Protein AF-A0A0D8HFW2-F1 (afdb_monomer_lite)

Foldseek 3Di:
DDDDDDDDPDPDDDDDDDDDDDDDDDPDDDDPVVVVVVVVVVVVVVVVVVCVVVPPDPQDLVNLLVVLVVVLVLLLVLLVLLQVLLVQLLVLLLCVLVVVDPPLVVSLVSLVVNLLSLDVNSGVSLVCLVVPDDPPSCPVAPSVLLSVLSSVLSPPLSNLLSVLSNVCSVPVLPVVSLVSNVVSLVSNVVSLVSNQVSQVVSCVVSVHDRDRSPGDHCVVPDCSSVVSD

Secondary structure (DSSP, 8-state):
----------SS-S-----------------THHHHHHHHHHHHHHHHHHHHHSS-PPPPHHHHHHHHHHHHHHHHHHHHHHHHHHHHHHHHHHHHHTTS---HHHHHHHHHHHGGGGSTTT-HHHHHHHT----GGGTTSTHHHHHHHHHHIIIIIIHHHHHHHHHHHH-TT-HHHHHHHHHHHHHHHHHHHHHHHHHHHHHHHHT-PPPP-----GGGS-TTTTS--

pLDDT: mean 79.41, std 20.15, range [30.41, 97.19]

Sequence (229 aa):
MLRLILVDLQDGFKGVKLKASPTVFEPGTKPWYRRTWAIATIAILAIAIVVVSDYPRSATKADRSSQYQILQTTMWGQIQSCNASLADSIIAVTAIINKTSNQLSTAKAIVSNAEPNCSPIGNSDLLDLASTSIPNILQNYHINVIVNSLGSWAFPDAAQILIDFKGILVNPKNTALLADIVSHQKAMDRLAAKAQATMNLDAKELGVAPKTLGLTTIKNYPSALVSVS

Radius of gyration: 28.95 Å; chains: 1; bounding box: 39×47×96 Å

Structure (mmCIF, N/CA/C/O backbone):
data_AF-A0A0D8HFW2-F1
#
_entry.id   AF-A0A0D8HFW2-F1
#
loop_
_atom_site.group_PDB
_atom_site.id
_atom_site.type_symbol
_atom_site.label_atom_id
_atom_site.label_alt_id
_atom_site.label_comp_id
_atom_site.label_asym_id
_atom_site.label_entity_id
_atom_site.label_seq_id
_atom_site.pdbx_PDB_ins_code
_atom_site.Cartn_x
_atom_site.Cartn_y
_atom_site.Cartn_z
_atom_site.occupancy
_atom_site.B_iso_or_equiv
_atom_site.auth_seq_id
_atom_site.auth_comp_id
_atom_site.auth_asym_id
_atom_site.auth_atom_id
_atom_site.pdbx_PDB_model_num
ATOM 1 N N . MET A 1 1 ? -12.799 -2.792 -36.663 1.00 41.25 1 MET A N 1
ATOM 2 C CA . MET A 1 1 ? -12.853 -1.463 -37.311 1.00 41.25 1 MET A CA 1
ATOM 3 C C . MET A 1 1 ? -12.303 -0.442 -36.325 1.00 41.25 1 MET A C 1
ATOM 5 O O 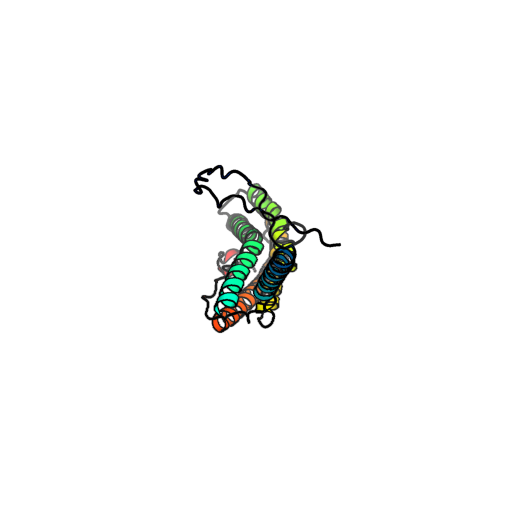. MET A 1 1 ? -12.999 -0.080 -35.387 1.00 41.25 1 MET A O 1
ATOM 9 N N . LEU A 1 2 ? -11.017 -0.097 -36.466 1.00 30.41 2 LEU A N 1
ATOM 10 C CA . LEU A 1 2 ? -10.289 0.837 -35.600 1.00 30.41 2 LEU A CA 1
ATOM 11 C C . LEU A 1 2 ? -10.840 2.265 -35.756 1.00 30.41 2 LEU A C 1
ATOM 13 O O . LEU A 1 2 ? -10.844 2.801 -36.862 1.00 30.41 2 LEU A O 1
ATOM 17 N N . ARG A 1 3 ? -11.240 2.889 -34.644 1.00 33.62 3 ARG A N 1
ATOM 18 C CA . ARG A 1 3 ? -11.336 4.348 -34.509 1.00 33.62 3 ARG A CA 1
ATOM 19 C C . ARG A 1 3 ? -10.003 4.848 -33.953 1.00 33.62 3 ARG A C 1
ATOM 21 O O . ARG A 1 3 ? -9.670 4.558 -32.810 1.00 33.62 3 ARG A O 1
ATOM 28 N N . LEU A 1 4 ? -9.245 5.555 -34.785 1.00 38.72 4 LEU A N 1
ATOM 29 C CA . LEU A 1 4 ? -8.050 6.295 -34.389 1.00 38.72 4 LEU A CA 1
ATOM 30 C C . LEU A 1 4 ? -8.468 7.574 -33.660 1.00 38.72 4 LEU A C 1
ATOM 32 O O . LEU A 1 4 ? -9.266 8.363 -34.164 1.00 38.72 4 LEU A O 1
ATOM 36 N N . ILE A 1 5 ? -7.917 7.728 -32.462 1.00 43.12 5 ILE A N 1
ATOM 37 C CA . ILE A 1 5 ? -7.980 8.920 -31.626 1.00 43.12 5 ILE A CA 1
ATOM 38 C C . ILE A 1 5 ? -7.071 9.973 -32.269 1.00 43.12 5 ILE A C 1
ATOM 40 O O . ILE A 1 5 ? -5.867 9.766 -32.409 1.00 43.12 5 ILE A O 1
ATOM 44 N N . LEU A 1 6 ? -7.677 11.085 -32.685 1.00 35.81 6 LEU A N 1
ATOM 45 C CA . LEU A 1 6 ? -7.003 12.344 -32.984 1.00 35.81 6 LEU A CA 1
ATOM 46 C C . LEU A 1 6 ? -6.399 12.869 -31.678 1.00 35.81 6 LEU A C 1
ATOM 48 O O . LEU A 1 6 ? -7.134 13.288 -30.787 1.00 35.81 6 LEU A O 1
ATOM 52 N N . VAL A 1 7 ? -5.074 12.808 -31.559 1.00 40.47 7 VAL A N 1
ATOM 53 C CA . VAL A 1 7 ? -4.330 13.534 -30.528 1.00 40.47 7 VAL A CA 1
ATOM 54 C C . VAL A 1 7 ? -4.035 14.930 -31.060 1.00 40.47 7 VAL A C 1
ATOM 56 O O . VAL A 1 7 ? -3.438 15.095 -32.125 1.00 40.47 7 VAL A O 1
ATOM 59 N N . ASP A 1 8 ? -4.502 15.899 -30.282 1.00 37.50 8 ASP A N 1
ATOM 60 C CA . ASP A 1 8 ? -4.192 17.321 -30.310 1.00 37.50 8 ASP A CA 1
ATOM 61 C C . ASP A 1 8 ? -2.715 17.606 -30.622 1.00 37.50 8 ASP A C 1
ATOM 63 O O . ASP A 1 8 ? -1.807 17.258 -29.868 1.00 37.50 8 ASP A O 1
ATOM 67 N N . LEU A 1 9 ? -2.485 18.289 -31.739 1.00 36.78 9 LEU A N 1
ATOM 68 C CA . LEU A 1 9 ? -1.207 18.873 -32.141 1.00 36.78 9 LEU A CA 1
ATOM 69 C C . LEU A 1 9 ? -1.464 20.357 -32.438 1.00 36.78 9 LEU A C 1
ATOM 71 O O . LEU A 1 9 ? -1.354 20.799 -33.580 1.00 36.78 9 LEU A O 1
ATOM 75 N N . GLN A 1 10 ? -1.884 21.124 -31.424 1.00 38.53 10 GLN A N 1
ATOM 76 C CA . GLN A 1 10 ? -2.298 22.523 -31.612 1.00 38.53 10 GLN A CA 1
ATOM 77 C C . GLN A 1 10 ? -1.397 23.599 -30.977 1.00 38.53 10 GLN A C 1
ATOM 79 O O . GLN A 1 10 ? -1.715 24.775 -31.108 1.00 38.53 10 GLN A O 1
ATOM 84 N N . ASP A 1 11 ? -0.222 23.266 -30.426 1.00 40.03 11 ASP A N 1
ATOM 85 C CA . ASP A 1 11 ? 0.644 24.262 -29.753 1.00 40.03 11 ASP A CA 1
ATOM 86 C C . ASP A 1 11 ? 2.099 24.312 -30.262 1.00 40.03 11 ASP A C 1
ATOM 88 O O . ASP A 1 11 ? 3.051 24.308 -29.485 1.00 40.03 11 ASP A O 1
ATOM 92 N N . GLY A 1 12 ? 2.304 24.384 -31.585 1.00 36.91 12 GLY A N 1
ATOM 93 C CA . GL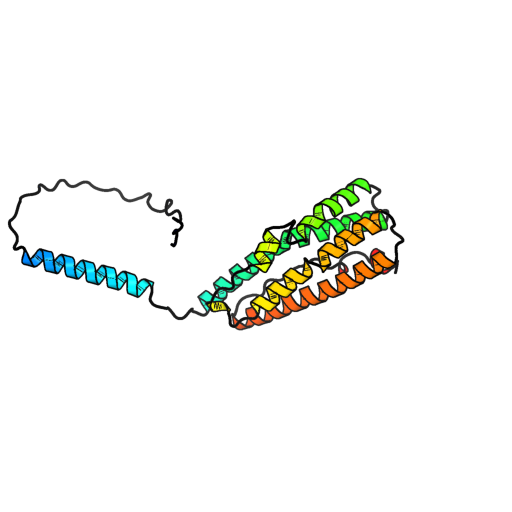Y A 1 12 ? 3.662 24.305 -32.155 1.00 36.91 12 GLY A CA 1
ATOM 94 C C . GLY A 1 12 ? 4.067 25.279 -33.263 1.00 36.91 12 GLY A C 1
ATOM 95 O O . GLY A 1 12 ? 5.216 25.225 -33.686 1.00 36.91 12 GLY A O 1
ATOM 96 N N . PHE A 1 13 ? 3.197 26.164 -33.763 1.00 42.88 13 PHE A N 1
ATOM 97 C CA . PHE A 1 13 ? 3.541 27.022 -34.914 1.00 42.88 13 PHE A CA 1
ATOM 98 C C . PHE A 1 13 ? 3.089 28.480 -34.747 1.00 42.88 13 PHE A C 1
ATOM 100 O O . PHE A 1 13 ? 2.316 29.018 -35.536 1.00 42.88 13 PHE A O 1
ATOM 107 N N . LYS A 1 14 ? 3.629 29.176 -33.741 1.00 41.78 14 LYS A N 1
ATOM 108 C CA . LYS A 1 14 ? 3.661 30.649 -33.730 1.00 41.78 14 LYS A CA 1
ATOM 109 C C . LYS A 1 14 ? 5.056 31.107 -34.147 1.00 41.78 14 LYS A C 1
ATOM 111 O O . LYS A 1 14 ? 5.946 31.204 -33.313 1.00 41.78 14 LYS A O 1
ATOM 116 N N . GLY A 1 15 ? 5.261 31.371 -35.441 1.00 43.78 15 GLY A N 1
ATOM 117 C CA . GLY A 1 15 ? 6.529 31.969 -35.883 1.00 43.78 15 GLY A CA 1
ATOM 118 C C . GLY A 1 15 ? 6.861 31.984 -37.374 1.00 43.78 15 GLY A C 1
ATOM 119 O O . GLY A 1 15 ? 7.851 32.609 -37.744 1.00 43.78 15 GLY A O 1
ATOM 120 N N . VAL A 1 16 ? 6.078 31.362 -38.260 1.00 41.97 16 VAL A N 1
ATOM 121 C CA . VAL A 1 16 ? 6.405 31.373 -39.697 1.00 41.97 16 VAL A CA 1
ATOM 122 C C . VAL A 1 16 ? 5.726 32.563 -40.379 1.00 41.97 16 VAL A C 1
ATOM 124 O O . VAL A 1 16 ? 4.543 32.519 -40.708 1.00 41.97 16 VAL A O 1
ATOM 127 N N . LYS A 1 17 ? 6.478 33.647 -40.611 1.00 42.19 17 LYS A N 1
ATOM 128 C CA . LYS A 1 17 ? 6.059 34.713 -41.535 1.00 42.19 17 LYS A CA 1
ATOM 129 C C . LYS A 1 17 ? 6.100 34.175 -42.968 1.00 42.19 17 LYS A C 1
ATOM 131 O O . LYS A 1 17 ? 7.161 34.121 -43.586 1.00 42.19 17 LYS A O 1
ATOM 136 N N . LEU A 1 18 ? 4.940 33.800 -43.503 1.00 42.38 18 LEU A N 1
ATOM 137 C CA . LEU A 1 18 ? 4.774 33.479 -44.919 1.00 42.38 18 LEU A CA 1
ATOM 138 C C . LEU A 1 18 ? 4.881 34.769 -45.744 1.00 42.38 18 LEU A C 1
ATOM 140 O O . LEU A 1 18 ? 3.964 35.587 -45.783 1.00 42.38 18 LEU A O 1
ATOM 144 N N . LYS A 1 19 ? 6.032 34.967 -46.390 1.00 38.19 19 LYS A N 1
ATOM 145 C CA . LYS A 1 19 ? 6.234 36.015 -47.393 1.00 38.19 19 LYS A CA 1
ATOM 146 C C . LYS A 1 19 ? 5.583 35.544 -48.695 1.00 38.19 19 LYS A C 1
ATOM 148 O O . LYS A 1 19 ? 6.130 34.686 -49.381 1.00 38.19 19 LYS A O 1
ATOM 153 N N . ALA A 1 20 ? 4.406 36.075 -49.017 1.00 44.00 20 ALA A N 1
ATOM 154 C CA . ALA A 1 20 ? 3.763 35.832 -50.303 1.00 44.00 20 ALA A CA 1
ATOM 155 C C . ALA A 1 20 ? 4.631 36.414 -51.434 1.00 44.00 20 ALA A C 1
ATOM 157 O O . ALA A 1 20 ? 4.894 37.615 -51.461 1.00 44.00 20 ALA A O 1
ATOM 158 N N . SER A 1 21 ? 5.089 35.564 -52.356 1.00 40.84 21 SER A N 1
ATOM 159 C CA . SER A 1 21 ? 5.542 35.985 -53.687 1.00 40.84 21 SER A CA 1
ATOM 160 C C . SER A 1 21 ? 4.487 35.561 -54.702 1.00 40.84 21 SER A C 1
ATOM 162 O O . SER A 1 21 ? 4.171 34.372 -54.758 1.00 40.84 21 SER A O 1
ATOM 164 N N . PRO A 1 22 ? 3.939 36.480 -55.512 1.00 51.19 22 PRO A N 1
ATOM 165 C CA . PRO A 1 22 ? 3.127 36.106 -56.651 1.00 51.19 22 PRO A CA 1
ATOM 166 C C . PRO A 1 22 ? 4.069 35.831 -57.825 1.00 51.19 22 PRO A C 1
ATOM 168 O O . PRO A 1 22 ? 4.588 36.757 -58.442 1.00 51.19 22 PRO A O 1
ATOM 171 N N . THR A 1 23 ? 4.316 34.562 -58.144 1.00 46.31 23 THR A N 1
ATOM 172 C CA . THR A 1 23 ? 4.876 34.212 -59.454 1.00 46.31 23 THR A CA 1
ATOM 173 C C . THR A 1 23 ? 3.755 33.726 -60.350 1.00 46.31 23 THR A C 1
ATOM 175 O O . THR A 1 23 ? 3.132 32.694 -60.102 1.00 46.31 23 THR A O 1
ATOM 178 N N . VAL A 1 24 ? 3.516 34.542 -61.371 1.00 44.12 24 VAL A N 1
ATOM 179 C CA . VAL A 1 24 ? 2.729 34.299 -62.575 1.00 44.12 24 VAL A CA 1
ATOM 180 C C . VAL A 1 24 ? 2.954 32.868 -63.080 1.00 44.12 24 VAL A C 1
ATOM 182 O O . VAL A 1 24 ? 4.088 32.459 -63.319 1.00 44.12 24 VAL A O 1
ATOM 185 N N . PHE A 1 25 ? 1.874 32.098 -63.227 1.00 45.75 25 PHE A N 1
ATOM 186 C CA . PHE A 1 25 ? 1.900 30.804 -63.906 1.00 45.75 25 PHE A CA 1
ATOM 187 C C . PHE A 1 25 ? 1.863 31.042 -65.420 1.00 45.75 25 PHE A C 1
ATOM 189 O O . PHE A 1 25 ? 0.793 31.220 -65.998 1.00 45.75 25 PHE A O 1
ATOM 196 N N . GLU A 1 26 ? 3.025 31.030 -66.071 1.00 51.31 26 GLU A N 1
ATOM 197 C CA . GLU A 1 26 ? 3.104 30.788 -67.515 1.00 51.31 26 GLU A CA 1
ATOM 198 C C . GLU A 1 26 ? 2.962 29.279 -67.793 1.00 51.31 26 GLU A C 1
ATOM 200 O O . GLU A 1 26 ? 3.657 28.467 -67.165 1.00 51.31 26 GLU A O 1
ATOM 205 N N . PRO A 1 27 ? 2.093 28.853 -68.731 1.00 44.81 27 PRO A N 1
ATOM 206 C CA . PRO A 1 27 ? 1.956 27.451 -69.099 1.00 44.81 27 PRO A CA 1
ATOM 207 C C . PRO A 1 27 ? 3.113 27.033 -70.019 1.00 44.81 27 PRO A C 1
ATOM 209 O O . PRO A 1 27 ? 2.987 26.976 -71.238 1.00 44.81 27 PRO A O 1
ATOM 212 N N . GLY A 1 28 ? 4.263 26.717 -69.422 1.00 48.75 28 GLY A N 1
ATOM 213 C CA . GLY A 1 28 ? 5.368 26.064 -70.118 1.00 48.75 28 GLY A CA 1
ATOM 214 C C . GLY A 1 28 ? 5.072 24.579 -70.336 1.00 48.75 28 GLY A C 1
ATOM 215 O O . GLY A 1 28 ? 5.033 23.798 -69.382 1.00 48.75 28 GLY A O 1
ATOM 216 N N . THR A 1 29 ? 4.889 24.171 -71.590 1.00 60.22 29 THR A N 1
ATOM 217 C CA . THR A 1 29 ? 4.758 22.771 -72.015 1.00 60.22 29 THR A CA 1
ATOM 218 C C . THR A 1 29 ? 6.035 21.987 -71.680 1.00 60.22 29 THR A C 1
ATOM 220 O O . THR A 1 29 ? 7.020 22.005 -72.413 1.00 60.22 29 THR A O 1
ATOM 223 N N . LYS A 1 30 ? 6.047 21.283 -70.538 1.00 54.62 30 LYS A N 1
ATOM 224 C CA . LYS A 1 30 ? 7.125 20.347 -70.168 1.00 54.62 30 LYS A CA 1
ATOM 225 C C . LYS A 1 30 ? 6.698 18.892 -70.407 1.00 54.62 30 LYS A C 1
ATOM 227 O O . LYS A 1 30 ? 5.551 18.546 -70.128 1.00 54.62 30 LYS A O 1
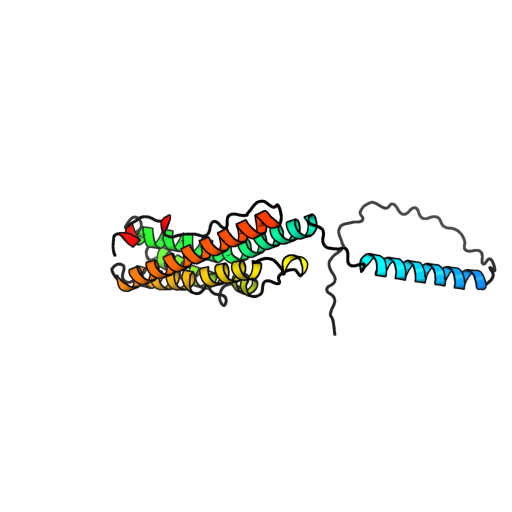ATOM 232 N N . PRO A 1 31 ? 7.611 18.030 -70.898 1.00 49.59 31 PRO A N 1
ATOM 233 C CA . PRO A 1 31 ? 7.283 16.681 -71.355 1.00 49.59 31 PRO A CA 1
ATOM 234 C C . PRO A 1 31 ? 6.719 15.828 -70.212 1.00 49.59 31 PRO A C 1
ATOM 236 O O . PRO A 1 31 ? 7.318 15.761 -69.133 1.00 49.59 31 PRO A O 1
ATOM 239 N N . TRP A 1 32 ? 5.581 15.163 -70.462 1.00 50.12 32 TRP A N 1
ATOM 240 C CA . TRP A 1 32 ? 4.800 14.427 -69.451 1.00 50.12 32 TRP A CA 1
ATOM 241 C C . TRP A 1 32 ? 5.654 13.424 -68.667 1.00 50.12 32 TRP A C 1
ATOM 243 O O . TRP A 1 32 ? 5.437 13.233 -67.470 1.00 50.12 32 TRP A O 1
ATOM 253 N N . TYR A 1 33 ? 6.668 12.843 -69.312 1.00 55.66 33 TYR A N 1
ATOM 254 C CA . TYR A 1 33 ? 7.559 11.845 -68.730 1.00 55.66 33 TYR A CA 1
ATOM 255 C C . TYR A 1 33 ? 8.233 12.324 -67.432 1.00 55.66 33 TYR A C 1
ATOM 257 O O . TYR A 1 33 ? 8.325 11.571 -66.473 1.00 55.66 33 TYR A O 1
ATOM 265 N N . ARG A 1 34 ? 8.621 13.602 -67.303 1.00 54.41 34 ARG A N 1
ATOM 266 C CA . ARG A 1 34 ? 9.259 14.093 -66.060 1.00 54.41 34 ARG A CA 1
ATOM 267 C C . ARG A 1 34 ? 8.313 14.110 -64.854 1.00 54.41 34 ARG A C 1
ATOM 269 O O . ARG A 1 34 ? 8.782 14.055 -63.720 1.00 54.41 34 ARG A O 1
ATOM 276 N N . ARG A 1 35 ? 6.997 14.176 -65.080 1.00 58.03 35 ARG A N 1
ATOM 277 C CA . ARG A 1 35 ? 5.988 14.256 -64.015 1.00 58.03 35 ARG A CA 1
ATOM 278 C C . ARG A 1 35 ? 5.725 12.890 -63.385 1.00 58.03 35 ARG A C 1
ATOM 280 O O . ARG A 1 35 ? 5.612 12.808 -62.169 1.00 58.03 35 ARG A O 1
ATOM 287 N N . THR A 1 36 ? 5.697 11.822 -64.181 1.00 57.50 36 THR A N 1
ATOM 288 C CA . THR A 1 36 ? 5.519 10.450 -63.677 1.00 57.50 36 THR A CA 1
ATOM 289 C C . THR A 1 36 ? 6.724 9.982 -62.869 1.00 57.50 36 THR A C 1
ATOM 291 O O . THR A 1 36 ? 6.541 9.390 -61.810 1.00 57.50 36 THR A O 1
ATOM 294 N N . TRP A 1 37 ? 7.944 10.331 -63.294 1.00 61.34 37 TRP A N 1
ATOM 295 C CA . TRP A 1 37 ? 9.148 10.056 -62.504 1.00 61.34 37 TRP A CA 1
ATOM 296 C C . TRP A 1 37 ? 9.174 10.853 -61.201 1.00 61.34 37 TRP A C 1
ATOM 298 O O . TRP A 1 37 ? 9.437 10.275 -60.157 1.00 61.34 37 TRP A O 1
ATOM 308 N N . ALA A 1 38 ? 8.810 12.139 -61.220 1.00 64.81 38 ALA A N 1
ATOM 309 C CA . ALA A 1 38 ? 8.725 12.935 -59.994 1.00 64.81 38 ALA A CA 1
ATOM 310 C C . ALA A 1 38 ? 7.697 12.374 -58.990 1.00 64.81 38 ALA A C 1
ATOM 312 O O . ALA A 1 38 ? 7.979 12.319 -57.795 1.00 64.81 38 ALA A O 1
ATOM 313 N N . ILE A 1 39 ? 6.534 11.914 -59.466 1.00 65.50 39 ILE A N 1
ATOM 314 C CA . ILE A 1 39 ? 5.506 11.286 -58.620 1.00 65.50 39 ILE A CA 1
ATOM 315 C C . ILE A 1 39 ? 6.010 9.955 -58.047 1.00 65.50 39 ILE A C 1
ATOM 317 O O . ILE A 1 39 ? 5.837 9.709 -56.856 1.00 65.50 39 ILE A O 1
ATOM 321 N N . ALA A 1 40 ? 6.672 9.125 -58.857 1.00 68.38 40 ALA A N 1
ATOM 322 C CA . ALA A 1 40 ? 7.245 7.863 -58.396 1.00 68.38 40 ALA A CA 1
ATOM 323 C C . ALA A 1 40 ? 8.309 8.082 -57.308 1.00 68.38 40 ALA A C 1
ATOM 325 O O . ALA A 1 40 ? 8.286 7.404 -56.283 1.00 68.38 40 ALA A O 1
ATOM 326 N N . THR A 1 41 ? 9.189 9.073 -57.469 1.00 69.62 41 THR A N 1
ATOM 327 C CA . THR A 1 41 ? 10.212 9.390 -56.463 1.00 69.62 41 THR A CA 1
ATOM 328 C C . THR A 1 41 ? 9.593 9.884 -55.155 1.00 69.62 41 THR A C 1
ATOM 330 O O . THR A 1 41 ? 10.031 9.472 -54.084 1.00 69.62 41 THR A O 1
ATOM 333 N N . ILE A 1 42 ? 8.550 10.720 -55.222 1.00 70.00 42 ILE A N 1
ATOM 334 C CA . ILE A 1 42 ? 7.820 11.192 -54.033 1.00 70.00 42 ILE A CA 1
ATOM 335 C C . ILE A 1 42 ? 7.109 10.028 -53.333 1.00 70.00 42 ILE A C 1
ATOM 337 O O . ILE A 1 42 ? 7.158 9.938 -52.109 1.00 70.00 42 ILE A O 1
ATOM 341 N N . ALA A 1 43 ? 6.496 9.116 -54.088 1.00 70.06 43 ALA A N 1
ATOM 342 C CA . ALA A 1 43 ? 5.842 7.937 -53.528 1.00 70.06 43 ALA A CA 1
ATOM 343 C C . ALA A 1 43 ? 6.844 7.005 -52.826 1.00 70.06 43 ALA A C 1
ATOM 345 O O . ALA A 1 43 ? 6.585 6.557 -51.713 1.00 70.06 43 ALA A O 1
ATOM 346 N N . ILE A 1 44 ? 8.017 6.770 -53.423 1.00 73.12 44 ILE A N 1
ATOM 347 C CA . ILE A 1 44 ? 9.084 5.960 -52.812 1.00 73.12 44 ILE A CA 1
ATOM 348 C C . ILE A 1 44 ? 9.627 6.632 -51.546 1.00 73.12 44 ILE A C 1
ATOM 350 O O . ILE A 1 44 ? 9.818 5.959 -50.538 1.00 73.12 44 ILE A O 1
ATOM 354 N N . LEU A 1 45 ? 9.827 7.953 -51.562 1.00 67.81 45 LEU A N 1
ATOM 355 C CA . LEU A 1 45 ? 10.233 8.714 -50.377 1.00 67.81 45 LEU A CA 1
ATOM 356 C C . LEU A 1 45 ? 9.185 8.642 -49.263 1.00 67.81 45 LEU A C 1
ATOM 358 O O . LEU A 1 45 ? 9.546 8.429 -48.110 1.00 67.81 45 LEU A O 1
ATOM 362 N N . ALA A 1 46 ? 7.900 8.766 -49.594 1.00 63.91 46 ALA A N 1
ATOM 363 C CA . ALA A 1 46 ? 6.820 8.647 -48.620 1.00 63.91 46 ALA A CA 1
ATOM 364 C C . ALA A 1 46 ? 6.774 7.244 -47.991 1.00 63.91 46 ALA A C 1
ATOM 366 O O . ALA A 1 46 ? 6.667 7.124 -46.774 1.00 63.91 46 ALA A O 1
ATOM 367 N N . ILE A 1 47 ? 6.935 6.188 -48.795 1.00 61.31 47 ILE A N 1
ATOM 368 C CA . ILE A 1 47 ? 6.997 4.804 -48.299 1.00 61.31 47 ILE A CA 1
ATOM 369 C C . ILE A 1 47 ? 8.247 4.593 -47.435 1.00 61.31 47 ILE A C 1
ATOM 371 O O . ILE A 1 47 ? 8.152 4.010 -46.360 1.00 61.31 47 ILE A O 1
ATOM 375 N N . ALA A 1 48 ? 9.408 5.108 -47.847 1.00 58.44 48 ALA A N 1
ATOM 376 C CA . ALA A 1 48 ? 10.642 5.009 -47.072 1.00 58.44 48 ALA A CA 1
ATOM 377 C C . ALA A 1 48 ? 10.532 5.719 -45.712 1.00 58.44 48 ALA A C 1
ATOM 379 O O . ALA A 1 48 ? 11.022 5.195 -44.717 1.00 58.44 48 ALA A O 1
ATOM 380 N N . ILE A 1 49 ? 9.850 6.867 -45.643 1.00 60.31 49 ILE A N 1
ATOM 381 C CA . ILE A 1 49 ? 9.591 7.568 -44.378 1.00 60.31 49 ILE A CA 1
ATOM 382 C C . ILE A 1 49 ? 8.724 6.704 -43.456 1.00 60.31 49 ILE A C 1
ATOM 384 O O . ILE A 1 49 ? 9.096 6.523 -42.300 1.00 60.31 49 ILE A O 1
ATOM 388 N N . VAL A 1 50 ? 7.636 6.117 -43.971 1.00 59.09 50 VAL A N 1
ATOM 389 C CA . VAL A 1 50 ? 6.736 5.250 -43.187 1.00 59.09 50 VAL A CA 1
ATOM 390 C C . VAL A 1 50 ? 7.462 3.994 -42.684 1.00 59.09 50 VAL A C 1
ATOM 392 O O . VAL A 1 50 ? 7.355 3.643 -41.511 1.00 59.09 50 VAL A O 1
ATOM 395 N N . VAL A 1 51 ? 8.276 3.357 -43.529 1.00 56.81 51 VAL A N 1
ATOM 396 C CA . VAL A 1 51 ? 9.031 2.145 -43.168 1.00 56.81 51 VAL A CA 1
ATOM 397 C C . VAL A 1 51 ? 10.158 2.439 -42.170 1.00 56.81 51 VAL A C 1
ATOM 399 O O . VAL A 1 51 ? 10.450 1.605 -41.318 1.00 56.81 51 VAL A O 1
ATOM 402 N N . VAL A 1 52 ? 10.782 3.621 -42.224 1.00 56.91 52 VAL A N 1
ATOM 403 C CA . VAL A 1 52 ? 11.791 4.031 -41.231 1.00 56.91 52 VAL A CA 1
ATOM 404 C C . VAL A 1 52 ? 11.144 4.399 -39.893 1.00 56.91 52 VAL A C 1
ATOM 406 O O . VAL A 1 52 ? 11.746 4.141 -38.850 1.00 56.91 52 VAL A O 1
ATOM 409 N N . SER A 1 53 ? 9.928 4.958 -39.892 1.00 55.44 53 SER A N 1
ATOM 410 C CA . SER A 1 53 ? 9.174 5.199 -38.654 1.00 55.44 53 SER A CA 1
ATOM 411 C C . SER A 1 53 ? 8.655 3.915 -38.002 1.00 55.44 53 SER A C 1
ATOM 413 O O . SER A 1 53 ? 8.636 3.848 -36.777 1.00 55.44 53 SER A O 1
ATOM 415 N N . ASP A 1 54 ? 8.319 2.893 -38.795 1.00 52.00 54 ASP A N 1
ATOM 416 C CA . ASP A 1 54 ? 7.904 1.567 -38.310 1.00 52.00 54 ASP A CA 1
ATOM 417 C C . ASP A 1 54 ? 9.074 0.586 -38.141 1.00 52.00 54 ASP A C 1
ATOM 419 O O . ASP A 1 54 ? 8.872 -0.590 -37.825 1.00 52.00 54 ASP A O 1
ATOM 423 N N . TYR A 1 55 ? 10.316 1.041 -38.331 1.00 46.94 55 TYR A N 1
ATOM 424 C CA . TYR A 1 55 ? 11.465 0.175 -38.122 1.00 46.94 55 TYR A CA 1
ATOM 425 C C . TYR A 1 55 ? 11.544 -0.177 -36.632 1.00 46.94 55 TYR A C 1
ATOM 427 O O . TYR A 1 55 ? 11.666 0.736 -35.806 1.00 46.94 55 TYR A O 1
ATOM 435 N N . PRO A 1 56 ? 11.509 -1.469 -36.256 1.00 56.66 56 PRO A N 1
ATOM 436 C CA . PRO A 1 56 ? 11.596 -1.880 -34.866 1.00 56.66 56 PRO A CA 1
ATOM 437 C C . PRO A 1 56 ? 12.992 -1.534 -34.353 1.00 56.66 56 PRO A C 1
ATOM 439 O O . PRO A 1 56 ? 13.941 -2.311 -34.466 1.00 56.66 56 PRO A O 1
ATOM 442 N N . ARG A 1 57 ? 13.151 -0.331 -33.796 1.00 64.06 57 ARG A N 1
ATOM 443 C CA . ARG A 1 57 ? 14.336 -0.007 -33.015 1.00 64.06 57 ARG A CA 1
ATOM 444 C C . ARG A 1 57 ? 14.302 -0.923 -31.806 1.00 64.06 57 ARG A C 1
ATOM 446 O O . ARG A 1 57 ? 13.332 -0.932 -31.050 1.00 64.06 57 ARG A O 1
ATOM 453 N N . SER A 1 58 ? 15.353 -1.718 -31.639 1.00 65.88 58 SER A N 1
ATOM 454 C CA . SER A 1 58 ? 15.553 -2.476 -30.412 1.00 65.88 58 SER A CA 1
ATOM 455 C C . SER A 1 58 ? 15.478 -1.494 -29.245 1.00 65.88 58 SER A C 1
ATOM 457 O O . SER A 1 58 ? 16.299 -0.576 -29.183 1.00 65.88 58 SER A O 1
ATOM 459 N N . ALA A 1 59 ? 14.483 -1.663 -28.369 1.00 75.69 59 ALA A N 1
ATOM 460 C CA . ALA A 1 59 ? 14.265 -0.767 -27.240 1.00 75.69 59 ALA A CA 1
ATOM 461 C C . ALA A 1 59 ? 15.568 -0.611 -26.455 1.00 75.69 59 ALA A C 1
ATOM 463 O O . ALA A 1 59 ? 16.124 -1.602 -25.959 1.00 75.69 59 ALA A O 1
ATOM 464 N N . THR A 1 60 ? 16.063 0.623 -26.386 1.00 85.69 60 THR A N 1
ATOM 465 C CA . THR A 1 60 ? 17.325 0.928 -25.721 1.00 85.69 60 THR A CA 1
ATOM 466 C C . THR A 1 60 ? 17.166 0.762 -24.211 1.00 85.69 60 THR A C 1
ATOM 468 O O . THR A 1 60 ? 16.052 0.731 -23.680 1.00 85.69 60 THR A O 1
ATOM 471 N N . LYS A 1 61 ? 18.284 0.667 -23.478 1.00 86.69 61 LYS A N 1
ATOM 472 C CA . LYS A 1 61 ? 18.233 0.645 -22.008 1.00 86.69 61 LYS A CA 1
ATOM 473 C C . LYS A 1 61 ? 17.528 1.896 -21.466 1.00 86.69 61 LYS A C 1
ATOM 475 O O . LYS A 1 61 ? 16.710 1.773 -20.565 1.00 86.69 61 LYS A O 1
ATOM 480 N N . ALA A 1 62 ? 17.780 3.056 -22.077 1.00 86.88 62 ALA A N 1
ATOM 481 C CA . ALA A 1 62 ? 17.151 4.321 -21.707 1.00 86.88 62 ALA A CA 1
ATOM 482 C C . ALA A 1 62 ? 15.620 4.291 -21.873 1.00 86.88 62 ALA A C 1
ATOM 484 O O . ALA A 1 62 ? 14.912 4.749 -20.977 1.00 86.88 62 ALA A O 1
ATOM 485 N N . ASP A 1 63 ? 15.109 3.686 -22.953 1.00 89.62 63 ASP A N 1
ATOM 486 C CA . ASP A 1 63 ? 13.661 3.560 -23.180 1.00 89.62 63 ASP A CA 1
ATOM 487 C C . ASP A 1 63 ? 12.996 2.717 -22.087 1.00 89.62 63 ASP A C 1
ATOM 489 O O . ASP A 1 63 ? 11.965 3.100 -21.536 1.00 89.62 63 ASP A O 1
ATOM 493 N N . ARG A 1 64 ? 13.612 1.585 -21.717 1.00 92.75 64 ARG A N 1
ATOM 494 C CA . ARG A 1 64 ? 13.089 0.709 -20.655 1.00 92.75 64 ARG A CA 1
ATOM 495 C C . ARG A 1 64 ? 13.110 1.402 -19.297 1.00 92.75 64 ARG A C 1
ATOM 497 O O . ARG A 1 64 ? 12.113 1.366 -18.583 1.00 92.75 64 ARG A O 1
ATOM 504 N N . SER A 1 65 ? 14.218 2.062 -18.962 1.00 92.81 65 SER A N 1
ATOM 505 C CA . SER A 1 65 ? 14.364 2.838 -17.729 1.00 92.81 65 SER A CA 1
ATOM 506 C C . SER A 1 65 ? 13.294 3.929 -17.617 1.00 92.81 65 SER A C 1
ATOM 508 O O . SER A 1 65 ? 12.665 4.061 -16.569 1.00 92.81 65 SER A O 1
ATOM 510 N N . SER A 1 66 ? 13.048 4.672 -18.701 1.00 92.94 66 SER A N 1
ATOM 511 C CA . SER A 1 66 ? 12.037 5.733 -18.740 1.00 92.94 66 SER A CA 1
ATOM 512 C C . SER A 1 66 ? 10.617 5.182 -18.581 1.00 92.94 66 SER A C 1
ATOM 514 O O . SER A 1 66 ? 9.878 5.642 -17.710 1.00 92.94 66 SER A O 1
ATOM 516 N N . GLN A 1 67 ? 10.252 4.147 -19.345 1.00 92.88 67 GLN A N 1
ATOM 517 C CA . GLN A 1 67 ? 8.922 3.532 -19.253 1.00 92.88 67 GLN A CA 1
ATOM 518 C C . GLN A 1 67 ? 8.660 2.926 -17.874 1.00 92.88 67 GLN A C 1
ATOM 520 O O . GLN A 1 67 ? 7.557 3.033 -17.343 1.00 92.88 67 GLN A O 1
ATOM 525 N N . TYR A 1 68 ? 9.680 2.338 -17.253 1.00 94.38 68 TYR A N 1
ATOM 526 C CA . TYR A 1 68 ? 9.551 1.789 -15.912 1.00 94.38 68 TYR A CA 1
ATOM 527 C C . TYR A 1 68 ? 9.334 2.878 -14.852 1.00 94.38 68 TYR A C 1
ATOM 529 O O . TYR A 1 68 ? 8.481 2.714 -13.985 1.00 94.38 68 TYR A O 1
ATOM 537 N N . GLN A 1 69 ? 10.018 4.024 -14.935 1.00 93.94 69 GLN A N 1
ATOM 538 C CA . GLN A 1 69 ? 9.779 5.154 -14.021 1.00 93.94 69 GLN A CA 1
ATOM 539 C C . GLN A 1 69 ? 8.363 5.735 -14.149 1.00 93.94 69 GLN A C 1
ATOM 541 O O . GLN A 1 69 ? 7.736 6.074 -13.137 1.00 93.94 69 GLN A O 1
ATOM 546 N N . ILE A 1 70 ? 7.850 5.827 -15.381 1.00 92.88 70 ILE A N 1
ATOM 547 C CA . ILE A 1 70 ? 6.461 6.225 -15.644 1.00 92.88 70 ILE A CA 1
ATOM 548 C C . ILE A 1 70 ? 5.522 5.228 -14.966 1.00 92.88 70 ILE A C 1
ATOM 550 O O . ILE A 1 70 ? 4.684 5.627 -14.162 1.00 92.88 70 ILE A O 1
ATOM 554 N N . LEU A 1 71 ? 5.738 3.932 -15.194 1.00 92.94 71 LEU A N 1
ATOM 555 C CA . LEU A 1 71 ? 4.918 2.865 -14.631 1.00 92.94 71 LEU A CA 1
ATOM 556 C C . LEU A 1 71 ? 4.918 2.855 -13.096 1.00 92.94 71 LEU A C 1
ATOM 558 O O . LEU A 1 71 ? 3.861 2.737 -12.483 1.00 92.94 71 LEU A O 1
ATOM 562 N N . GLN A 1 72 ? 6.075 3.051 -12.456 1.00 93.50 72 GLN A N 1
ATOM 563 C CA . GLN A 1 72 ? 6.163 3.209 -10.999 1.00 93.50 72 GLN A CA 1
ATOM 564 C C . GLN A 1 72 ? 5.324 4.386 -10.494 1.00 93.50 72 GLN A C 1
ATOM 566 O O . GLN A 1 72 ? 4.733 4.325 -9.415 1.00 93.50 72 GLN A O 1
ATOM 571 N N . THR A 1 73 ? 5.292 5.484 -11.247 1.00 92.25 73 THR A N 1
ATOM 572 C CA . THR A 1 73 ? 4.515 6.667 -10.877 1.00 92.25 73 THR A CA 1
ATOM 573 C C . THR A 1 73 ? 3.025 6.452 -11.084 1.00 92.25 73 THR A C 1
ATOM 575 O O . THR A 1 73 ? 2.260 6.825 -10.200 1.00 92.25 73 THR A O 1
ATOM 578 N N . THR A 1 74 ? 2.632 5.780 -12.164 1.00 92.12 74 THR A N 1
ATOM 579 C CA . THR A 1 74 ? 1.247 5.376 -12.421 1.00 92.12 74 THR A CA 1
ATOM 580 C C . THR A 1 74 ? 0.718 4.456 -11.324 1.00 92.12 74 THR A C 1
ATOM 582 O O . THR A 1 74 ? -0.277 4.796 -10.692 1.00 92.12 74 THR A O 1
ATOM 585 N N . MET A 1 75 ? 1.419 3.358 -11.016 1.00 93.06 75 MET A N 1
ATOM 586 C CA . MET A 1 75 ? 0.994 2.416 -9.968 1.00 93.06 75 MET A CA 1
ATOM 587 C C . MET A 1 75 ? 0.886 3.093 -8.596 1.00 93.06 75 MET A C 1
ATOM 589 O O . MET A 1 75 ? -0.027 2.811 -7.824 1.00 93.06 75 MET A O 1
ATOM 593 N N . TRP A 1 76 ? 1.808 4.013 -8.291 1.00 91.56 76 TRP A N 1
ATOM 594 C CA . TRP A 1 76 ? 1.731 4.798 -7.062 1.00 91.56 76 TRP A CA 1
ATOM 595 C C . TRP A 1 76 ? 0.511 5.723 -7.035 1.00 91.56 76 TRP A C 1
ATOM 597 O O . TRP A 1 76 ? -0.201 5.761 -6.036 1.00 91.56 76 TRP A O 1
ATOM 607 N N . GLY A 1 77 ? 0.251 6.449 -8.125 1.00 89.88 77 GLY A N 1
ATOM 608 C CA . GLY A 1 77 ? -0.933 7.301 -8.232 1.00 89.88 77 GLY A CA 1
ATOM 609 C C . GLY A 1 77 ? -2.220 6.504 -8.028 1.00 89.88 77 GLY A C 1
ATOM 610 O O . GLY A 1 77 ? -3.099 6.940 -7.291 1.00 89.88 77 GLY A O 1
ATOM 611 N N . GLN A 1 78 ? -2.271 5.288 -8.575 1.00 91.00 78 GLN A N 1
ATOM 612 C CA . GLN A 1 78 ? -3.442 4.420 -8.486 1.00 91.00 78 GLN A CA 1
ATOM 613 C C . GLN A 1 78 ? -3.741 3.900 -7.073 1.00 91.00 78 GLN A C 1
ATOM 615 O O . GLN A 1 78 ? -4.899 3.687 -6.719 1.00 91.00 78 GLN A O 1
ATOM 620 N N . ILE A 1 79 ? -2.715 3.718 -6.235 1.00 92.81 79 ILE A N 1
ATOM 621 C CA . ILE A 1 79 ? -2.883 3.227 -4.857 1.00 92.81 79 ILE A CA 1
ATOM 622 C C . ILE A 1 79 ? -3.007 4.359 -3.824 1.00 92.81 79 ILE A C 1
ATOM 624 O O . ILE A 1 79 ? -3.430 4.131 -2.687 1.00 92.81 79 ILE A O 1
ATOM 628 N N . GLN A 1 80 ? -2.652 5.590 -4.203 1.00 92.19 80 GLN A N 1
ATOM 629 C CA . GLN A 1 80 ? -2.509 6.717 -3.281 1.00 92.19 80 GLN A CA 1
ATOM 630 C C . GLN A 1 80 ? -3.813 7.063 -2.550 1.00 92.19 80 GLN A C 1
ATOM 632 O O . GLN A 1 80 ? -3.769 7.350 -1.354 1.00 92.19 80 GLN A O 1
ATOM 637 N N . SER A 1 81 ? -4.962 7.014 -3.234 1.00 92.00 81 SER A N 1
ATOM 638 C CA . SER A 1 81 ? -6.262 7.344 -2.629 1.00 92.00 81 SER A CA 1
ATOM 639 C C . SER A 1 81 ? -6.629 6.382 -1.491 1.00 92.00 81 SER A C 1
ATOM 641 O O . SER A 1 81 ? -6.954 6.825 -0.384 1.00 92.00 81 SER A O 1
ATOM 643 N N . CYS A 1 82 ? -6.483 5.068 -1.712 1.00 95.12 82 CYS A N 1
ATOM 644 C CA . CYS A 1 82 ? -6.671 4.066 -0.660 1.00 95.12 82 CYS A CA 1
ATOM 645 C C . CYS A 1 82 ? -5.680 4.284 0.489 1.00 95.12 82 CYS A C 1
ATOM 647 O O . CYS A 1 82 ? -6.065 4.303 1.656 1.00 95.12 82 CYS A O 1
ATOM 649 N N . ASN A 1 83 ? -4.408 4.519 0.158 1.00 94.38 83 ASN A N 1
ATOM 650 C CA . ASN A 1 83 ? -3.361 4.711 1.152 1.00 94.38 83 ASN A CA 1
ATOM 651 C C . ASN A 1 83 ? -3.611 5.910 2.081 1.00 94.38 83 ASN A C 1
ATOM 653 O O . ASN A 1 83 ? -3.448 5.790 3.296 1.00 94.38 83 ASN A O 1
ATOM 657 N N . ALA A 1 84 ? -4.015 7.046 1.510 1.00 92.69 84 ALA A N 1
ATOM 658 C CA . ALA A 1 84 ? -4.368 8.245 2.263 1.00 92.69 84 ALA A CA 1
ATOM 659 C C . ALA A 1 84 ? -5.619 8.014 3.124 1.00 92.69 84 ALA A C 1
ATOM 661 O O . ALA A 1 84 ? -5.610 8.290 4.320 1.00 92.69 84 ALA A O 1
ATOM 662 N N . SER A 1 85 ? -6.659 7.411 2.543 1.00 94.38 85 SER A N 1
ATOM 663 C CA . SER A 1 85 ? -7.922 7.133 3.239 1.00 94.38 85 SER A CA 1
ATOM 664 C C . SER A 1 85 ? -7.745 6.184 4.425 1.00 94.38 85 SER A C 1
ATOM 666 O O . SER A 1 85 ? -8.363 6.363 5.479 1.00 94.38 85 SER A O 1
ATOM 668 N N . LEU A 1 86 ? -6.874 5.183 4.276 1.00 94.94 86 LEU A N 1
ATOM 669 C CA . LEU A 1 86 ? -6.512 4.283 5.359 1.00 94.94 86 LEU A CA 1
ATOM 670 C C . LEU A 1 86 ? -5.741 5.020 6.460 1.00 94.94 86 LEU A C 1
ATOM 672 O O . LEU A 1 86 ? -6.066 4.846 7.632 1.00 94.94 86 LEU A O 1
ATOM 676 N N . ALA A 1 87 ? -4.766 5.863 6.110 1.00 93.00 87 ALA A N 1
ATOM 677 C CA . ALA A 1 87 ? -4.009 6.652 7.083 1.00 93.00 87 ALA A CA 1
ATOM 678 C C . ALA A 1 87 ? -4.919 7.573 7.914 1.00 93.00 87 ALA A C 1
ATOM 680 O O . ALA A 1 87 ? -4.850 7.558 9.146 1.00 93.00 87 ALA A O 1
ATOM 681 N N . ASP A 1 88 ? -5.823 8.304 7.258 1.00 94.00 88 ASP A N 1
ATOM 682 C CA . ASP A 1 88 ? -6.793 9.182 7.921 1.00 94.00 88 ASP A CA 1
ATOM 683 C C . ASP A 1 88 ? -7.730 8.392 8.843 1.00 94.00 88 ASP A C 1
ATOM 685 O O . ASP A 1 88 ? -8.008 8.802 9.974 1.00 94.00 88 ASP A O 1
ATOM 689 N N . SER A 1 89 ? -8.170 7.213 8.394 1.00 95.00 89 SER A N 1
ATOM 690 C CA . SER A 1 89 ? -9.008 6.309 9.185 1.00 95.00 89 SER A CA 1
ATOM 691 C C . SER A 1 89 ? -8.283 5.786 10.422 1.00 95.00 89 SER A C 1
ATOM 693 O O . SER A 1 89 ? -8.853 5.808 11.514 1.00 95.00 89 SER A O 1
ATOM 695 N N . ILE A 1 90 ? -7.016 5.375 10.289 1.00 92.25 90 ILE A N 1
ATOM 696 C CA . ILE A 1 90 ? -6.202 4.929 11.425 1.00 92.25 90 ILE A CA 1
ATOM 697 C C . ILE A 1 90 ? -6.044 6.066 12.440 1.00 92.25 90 ILE A C 1
ATOM 699 O O . ILE A 1 90 ? -6.242 5.839 13.637 1.00 92.25 90 ILE A O 1
ATOM 703 N N . ILE A 1 91 ? -5.730 7.288 11.989 1.00 91.88 91 ILE A N 1
ATOM 704 C CA . ILE A 1 91 ? -5.608 8.471 12.857 1.00 91.88 91 ILE A CA 1
ATOM 705 C C . ILE A 1 91 ? -6.915 8.708 13.619 1.00 91.88 91 ILE A C 1
ATOM 707 O O . ILE A 1 91 ? -6.904 8.839 14.846 1.00 91.88 91 ILE A O 1
ATOM 711 N N . ALA A 1 92 ? -8.043 8.729 12.907 1.00 93.88 92 ALA A N 1
ATOM 712 C CA . ALA A 1 92 ? -9.350 9.003 13.488 1.00 93.88 92 ALA A CA 1
ATOM 713 C C . ALA A 1 92 ? -9.758 7.945 14.524 1.00 93.88 92 ALA A C 1
ATOM 715 O O . ALA A 1 92 ? -10.142 8.290 15.642 1.00 93.88 92 ALA A O 1
ATOM 716 N N . VAL A 1 93 ? -9.634 6.658 14.188 1.00 92.69 93 VAL A N 1
ATOM 717 C CA . VAL A 1 93 ? -9.983 5.540 15.080 1.00 92.69 93 VAL A CA 1
ATOM 718 C C . VAL A 1 93 ? -9.086 5.526 16.312 1.00 92.69 93 VAL A C 1
ATOM 720 O O . VAL A 1 93 ? -9.574 5.417 17.436 1.00 92.69 93 VAL A O 1
ATOM 723 N N . THR A 1 94 ? -7.782 5.719 16.120 1.00 89.62 94 THR A N 1
ATOM 724 C CA . THR A 1 94 ? -6.812 5.779 17.217 1.00 89.62 94 THR A CA 1
ATOM 725 C C . THR A 1 94 ? -7.126 6.921 18.182 1.00 89.62 94 THR A C 1
ATOM 727 O O . THR A 1 94 ? -7.045 6.733 19.396 1.00 89.62 94 THR A O 1
ATOM 730 N N . ALA A 1 95 ? -7.525 8.092 17.675 1.00 91.12 95 ALA A N 1
ATOM 731 C CA . ALA A 1 95 ? -7.885 9.227 18.521 1.00 91.12 95 ALA A CA 1
ATOM 732 C C . ALA A 1 95 ? -9.114 8.941 19.407 1.00 91.12 95 ALA A C 1
ATOM 734 O O . ALA A 1 95 ? -9.157 9.367 20.564 1.00 91.12 95 ALA A O 1
ATOM 735 N N . ILE A 1 96 ? -10.086 8.178 18.891 1.00 92.25 96 ILE A N 1
ATOM 736 C CA . ILE A 1 96 ? -11.250 7.723 19.664 1.00 92.25 96 ILE A CA 1
ATOM 737 C C . ILE A 1 96 ? -10.842 6.685 20.716 1.00 92.25 96 ILE A C 1
ATOM 739 O O . ILE A 1 96 ? -11.199 6.827 21.885 1.00 92.25 96 ILE A O 1
ATOM 743 N N . ILE A 1 97 ? -10.068 5.663 20.334 1.00 88.69 97 ILE A N 1
ATOM 744 C CA . ILE A 1 97 ? -9.643 4.586 21.249 1.00 88.69 97 ILE A CA 1
ATOM 745 C C . ILE A 1 97 ? -8.796 5.142 22.399 1.00 88.69 97 ILE A C 1
ATOM 747 O O . ILE A 1 97 ? -9.028 4.804 23.561 1.00 88.69 97 ILE A O 1
ATOM 751 N N . ASN A 1 98 ? -7.872 6.055 22.094 1.00 88.00 98 ASN A N 1
ATOM 752 C CA . ASN A 1 98 ? -6.996 6.687 23.083 1.00 88.00 98 ASN A CA 1
ATOM 753 C C . ASN A 1 98 ? -7.679 7.787 23.896 1.00 88.00 98 ASN A C 1
ATOM 755 O O . ASN A 1 98 ? -7.036 8.389 24.755 1.00 88.00 98 ASN A O 1
ATOM 759 N N . LYS A 1 99 ? -8.964 8.068 23.637 1.00 90.00 99 LYS A N 1
ATOM 760 C CA . LYS A 1 99 ? -9.731 9.146 24.279 1.00 90.00 99 LYS A CA 1
ATOM 761 C C . LYS A 1 99 ? -9.079 10.526 24.126 1.00 90.00 99 LYS A C 1
ATOM 763 O O . LYS A 1 99 ? -9.307 11.413 24.946 1.00 90.00 99 LYS A O 1
ATOM 768 N N . THR A 1 100 ? -8.276 10.721 23.080 1.00 91.62 100 THR A N 1
ATOM 769 C CA . THR A 1 100 ? -7.706 12.031 22.734 1.00 91.62 100 THR A CA 1
ATOM 770 C C . THR A 1 100 ? -8.678 12.865 21.899 1.00 91.62 100 THR A C 1
ATOM 772 O O . THR A 1 100 ? -8.488 14.069 21.753 1.00 91.62 100 THR A O 1
ATOM 775 N N . SER A 1 101 ? -9.749 12.248 21.388 1.00 91.62 101 SER A N 1
ATOM 776 C CA . SER A 1 101 ? -10.879 12.911 20.741 1.00 91.62 101 SER A CA 1
ATOM 777 C C . SER A 1 101 ? -12.204 12.290 21.183 1.00 91.62 101 SER A C 1
ATOM 779 O O . SER A 1 101 ? -12.310 11.079 21.354 1.00 91.62 101 SER A O 1
ATOM 781 N N . ASN A 1 102 ? -13.237 13.127 21.305 1.00 93.44 102 ASN A N 1
ATOM 782 C CA . ASN A 1 102 ? -14.622 12.706 21.551 1.00 93.44 102 ASN A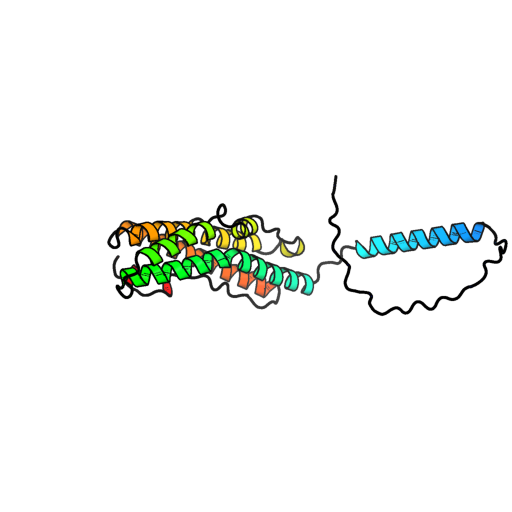 CA 1
ATOM 783 C C . ASN A 1 102 ? -15.496 12.801 20.283 1.00 93.44 102 ASN A C 1
ATOM 785 O O . ASN A 1 102 ? -16.712 12.624 20.347 1.00 93.44 102 ASN A O 1
ATOM 789 N N . GLN A 1 103 ? -14.902 13.096 19.121 1.00 96.12 103 GLN A N 1
ATOM 790 C CA . GLN A 1 103 ? -15.625 13.299 17.862 1.00 96.12 103 GLN A CA 1
ATOM 791 C C . GLN A 1 103 ? -15.952 11.973 17.156 1.00 96.12 103 GLN A C 1
ATOM 793 O O . GLN A 1 103 ? -15.497 11.701 16.044 1.00 96.12 103 GLN A O 1
ATOM 798 N N . LEU A 1 104 ? -16.751 11.126 17.809 1.00 95.81 104 LEU A N 1
ATOM 799 C CA . LEU A 1 104 ? -17.095 9.799 17.290 1.00 95.81 104 LEU A CA 1
ATOM 800 C C . LEU A 1 104 ? -17.824 9.861 15.938 1.00 95.81 104 LEU A C 1
ATOM 802 O O . LEU A 1 104 ? -17.577 9.030 15.067 1.00 95.81 104 LEU A O 1
ATOM 806 N N . SER A 1 105 ? -18.712 10.841 15.746 1.00 96.62 105 SER A N 1
ATOM 807 C CA . SER A 1 105 ? -19.425 11.043 14.478 1.00 96.62 105 SER A CA 1
ATOM 808 C C . SER A 1 105 ? -18.465 11.359 13.330 1.00 96.62 105 SER A C 1
ATOM 810 O O . SER A 1 105 ? -18.574 10.754 12.266 1.00 96.62 105 SER A O 1
ATOM 812 N N . THR A 1 106 ? -17.489 12.238 13.567 1.00 97.19 106 THR A N 1
ATOM 813 C CA . THR A 1 106 ? -16.441 12.575 12.596 1.00 97.19 106 THR A CA 1
ATOM 814 C C . THR A 1 106 ? -15.607 11.347 12.243 1.00 97.19 106 THR A C 1
ATOM 816 O O . THR A 1 106 ? -15.419 11.061 11.065 1.00 97.19 106 THR A O 1
ATOM 819 N N . ALA A 1 107 ? -15.169 10.567 13.237 1.00 95.81 107 ALA A N 1
ATOM 820 C CA . ALA A 1 107 ? -14.401 9.346 12.986 1.00 95.81 107 ALA A CA 1
ATOM 821 C C . ALA A 1 107 ? -15.194 8.325 12.152 1.00 95.81 107 ALA A C 1
ATOM 823 O O . ALA A 1 107 ? -14.668 7.765 11.193 1.00 95.81 107 ALA A O 1
ATOM 824 N N . LYS A 1 108 ? -16.485 8.134 12.456 1.00 96.81 108 LYS A N 1
ATOM 825 C CA . LYS A 1 108 ? -17.371 7.266 11.665 1.00 96.81 108 LYS A CA 1
ATOM 826 C C . LYS A 1 108 ? -17.525 7.754 10.225 1.00 96.81 108 LYS A C 1
ATOM 828 O O . LYS A 1 108 ? -17.537 6.925 9.317 1.00 96.81 108 LYS A O 1
ATOM 833 N N . ALA A 1 109 ? -17.632 9.066 10.014 1.00 96.69 109 ALA A N 1
ATOM 834 C CA . ALA A 1 109 ? -17.721 9.650 8.679 1.00 96.69 109 ALA A CA 1
ATOM 835 C C . ALA A 1 109 ? -16.426 9.438 7.878 1.00 96.69 109 ALA A C 1
ATOM 837 O O . ALA A 1 109 ? -16.500 9.004 6.733 1.00 96.69 109 ALA A O 1
ATOM 838 N N . ILE A 1 110 ? -15.256 9.657 8.493 1.00 96.75 110 ILE A N 1
ATOM 839 C CA . ILE A 1 110 ? -13.946 9.414 7.863 1.00 96.75 110 ILE A CA 1
ATOM 840 C C . ILE A 1 110 ? -13.840 7.958 7.398 1.00 96.75 110 ILE A C 1
ATOM 842 O O . ILE A 1 110 ? -13.642 7.712 6.211 1.00 96.75 110 ILE A O 1
ATOM 846 N N . VAL A 1 111 ? -14.062 6.994 8.298 1.00 96.00 111 VAL A N 1
ATOM 847 C CA . VAL A 1 111 ? -13.960 5.562 7.963 1.00 96.00 111 VAL A CA 1
ATOM 848 C C . VAL A 1 111 ? -15.000 5.152 6.911 1.00 96.00 111 VAL A C 1
ATOM 850 O O . VAL A 1 111 ? -14.712 4.358 6.018 1.00 96.00 111 VAL A O 1
ATOM 853 N N . SER A 1 112 ? -16.217 5.701 6.975 1.00 94.50 112 SER A N 1
ATOM 854 C CA . SER A 1 112 ? -17.273 5.379 6.004 1.00 94.50 112 SER A CA 1
ATOM 855 C C . SER A 1 112 ? -16.977 5.901 4.604 1.00 94.50 112 SER A C 1
ATOM 857 O O . SER A 1 112 ? -17.269 5.203 3.638 1.00 94.50 112 SER A O 1
ATOM 859 N N . ASN A 1 113 ? -16.364 7.079 4.501 1.00 95.00 113 ASN A N 1
ATOM 860 C CA . ASN A 1 113 ? -15.959 7.661 3.224 1.00 95.00 113 ASN A CA 1
ATOM 861 C C . ASN A 1 113 ? -14.664 7.040 2.678 1.00 95.00 113 ASN A C 1
ATOM 863 O O . ASN A 1 113 ? -14.393 7.162 1.488 1.00 95.00 113 ASN A O 1
ATOM 867 N N . ALA A 1 114 ? -13.874 6.378 3.528 1.00 94.38 114 ALA A N 1
ATOM 868 C CA . ALA A 1 114 ? -12.622 5.735 3.146 1.00 94.38 114 ALA A CA 1
ATOM 869 C C . ALA A 1 114 ? -12.816 4.381 2.447 1.00 94.38 114 ALA A C 1
ATOM 871 O O . ALA A 1 114 ? -12.053 4.060 1.540 1.00 94.38 114 ALA A O 1
ATOM 872 N N . GLU A 1 115 ? -13.811 3.581 2.853 1.00 90.44 115 GLU A N 1
ATOM 873 C CA . GLU A 1 115 ? -14.003 2.210 2.340 1.00 90.44 115 GLU A CA 1
ATOM 874 C C . GLU A 1 115 ? -14.057 2.125 0.801 1.00 90.44 115 GLU A C 1
ATOM 876 O O . GLU A 1 115 ? -13.325 1.303 0.238 1.00 90.44 115 GLU A O 1
ATOM 881 N N . PRO A 1 116 ? -14.823 2.980 0.086 1.00 93.69 116 PRO A N 1
ATOM 882 C CA . PRO A 1 116 ? -14.882 2.920 -1.373 1.00 93.69 116 PRO A CA 1
ATOM 883 C C . PRO A 1 116 ? -13.508 3.083 -2.032 1.00 93.69 116 PRO A C 1
ATOM 885 O O . PRO A 1 116 ? -13.239 2.419 -3.032 1.00 93.69 116 PRO A O 1
ATOM 888 N N . ASN A 1 117 ? -12.610 3.875 -1.432 1.00 94.00 117 ASN A N 1
ATOM 889 C CA . ASN A 1 117 ? -11.290 4.173 -1.988 1.00 94.00 117 ASN A CA 1
ATOM 890 C C . ASN A 1 117 ? -10.357 2.956 -2.030 1.00 94.00 117 ASN A C 1
ATOM 892 O O . ASN A 1 117 ? -9.410 2.955 -2.813 1.00 94.00 117 ASN A O 1
ATOM 896 N N . CYS A 1 118 ? -10.621 1.922 -1.227 1.00 94.31 118 CYS A N 1
ATOM 897 C CA . CYS A 1 118 ? -9.832 0.689 -1.177 1.00 94.31 118 CYS A CA 1
ATOM 898 C C . CYS A 1 118 ? -10.511 -0.502 -1.867 1.00 94.31 118 CYS A C 1
ATOM 900 O O . CYS A 1 118 ? -10.046 -1.630 -1.738 1.00 94.31 118 CYS A O 1
ATOM 902 N N . SER A 1 119 ? -11.597 -0.277 -2.613 1.00 92.69 119 SER A N 1
ATOM 903 C CA . SER A 1 119 ? -12.290 -1.325 -3.368 1.00 92.69 119 SER A CA 1
ATOM 904 C C . SER A 1 119 ? -12.276 -1.021 -4.873 1.00 92.69 119 SER A C 1
ATOM 906 O O . SER A 1 119 ? -12.457 0.137 -5.250 1.00 92.69 119 SER A O 1
ATOM 908 N N . PRO A 1 120 ? -12.137 -2.025 -5.761 1.00 87.69 120 PRO A N 1
ATOM 909 C CA . PRO A 1 120 ? -12.193 -1.793 -7.210 1.00 87.69 120 PRO A CA 1
ATOM 910 C C . PRO A 1 120 ? -13.539 -1.236 -7.701 1.00 87.69 120 PRO A C 1
ATOM 912 O O . PRO A 1 120 ? -13.610 -0.644 -8.771 1.00 87.69 120 PRO A O 1
ATOM 915 N N . ILE A 1 121 ? -14.617 -1.439 -6.936 1.00 88.75 121 ILE A N 1
ATOM 916 C CA . ILE A 1 121 ? -15.957 -0.928 -7.265 1.00 88.75 121 ILE A CA 1
ATOM 917 C C . ILE A 1 121 ? -16.071 0.560 -6.911 1.00 88.75 121 ILE A C 1
ATOM 919 O O . ILE A 1 121 ? -16.706 1.318 -7.638 1.00 88.75 121 ILE A O 1
ATOM 923 N N . GLY A 1 122 ? -15.475 0.977 -5.791 1.00 84.94 122 GLY A N 1
ATOM 924 C CA . GLY A 1 122 ? -15.538 2.354 -5.304 1.00 84.94 122 GLY A CA 1
ATOM 925 C C . GLY A 1 122 ? -14.419 3.264 -5.815 1.00 84.94 122 GLY A C 1
ATOM 926 O O . GLY A 1 122 ? -14.549 4.480 -5.703 1.00 84.94 122 GLY A O 1
ATOM 927 N N . ASN A 1 123 ? -13.348 2.700 -6.380 1.00 89.44 123 ASN A N 1
ATOM 928 C CA . ASN A 1 123 ? -12.190 3.439 -6.870 1.00 89.44 123 ASN A CA 1
ATOM 929 C C . ASN A 1 123 ? -11.753 2.944 -8.257 1.00 89.44 123 ASN A C 1
ATOM 931 O O . ASN A 1 123 ? -11.172 1.863 -8.391 1.00 89.44 123 ASN A O 1
ATOM 935 N N . SER A 1 124 ? -11.989 3.770 -9.279 1.00 89.88 124 SER A N 1
ATOM 936 C CA . SER A 1 124 ? -11.570 3.496 -10.656 1.00 89.88 124 SER A CA 1
ATOM 937 C C . SER A 1 124 ? -10.058 3.386 -10.802 1.00 89.88 124 SER A C 1
ATOM 939 O O . SER A 1 124 ? -9.596 2.582 -11.598 1.00 89.88 124 SER A O 1
ATOM 941 N N . ASP A 1 125 ? -9.275 4.113 -10.006 1.00 90.31 125 ASP A N 1
ATOM 942 C CA . ASP A 1 125 ? -7.819 4.055 -10.104 1.00 90.31 125 ASP A CA 1
ATOM 943 C C . ASP A 1 125 ? -7.289 2.688 -9.646 1.00 90.31 125 ASP A C 1
ATOM 945 O O . ASP A 1 125 ? -6.337 2.149 -10.211 1.00 90.31 125 ASP A O 1
ATOM 949 N N . LEU A 1 126 ? -7.941 2.079 -8.651 1.00 89.00 126 LEU A N 1
ATOM 950 C CA . LEU A 1 126 ? -7.604 0.730 -8.202 1.00 89.00 126 LEU A CA 1
ATOM 951 C C . LEU A 1 126 ? -8.033 -0.334 -9.225 1.00 89.00 126 LEU A C 1
ATOM 953 O O . LEU A 1 126 ? -7.361 -1.355 -9.388 1.00 89.00 126 LEU A O 1
ATOM 957 N N . LEU A 1 127 ? -9.125 -0.087 -9.950 1.00 89.25 127 LEU A N 1
ATOM 958 C CA . LEU A 1 127 ? -9.516 -0.901 -11.099 1.00 89.25 127 LEU A CA 1
ATOM 959 C C . LEU A 1 127 ? -8.513 -0.759 -12.261 1.00 89.25 127 LEU A C 1
ATOM 961 O O . LEU A 1 127 ? -8.144 -1.753 -12.895 1.00 89.25 127 LEU A O 1
ATOM 965 N N . ASP A 1 128 ? -8.010 0.451 -12.498 1.00 89.75 128 ASP A N 1
ATOM 966 C CA . ASP A 1 128 ? -6.969 0.732 -13.487 1.00 89.75 128 ASP A CA 1
ATOM 967 C C . ASP A 1 128 ? -5.636 0.082 -13.100 1.00 89.75 128 ASP A C 1
ATOM 969 O O . ASP A 1 128 ? -4.892 -0.381 -13.966 1.00 89.75 128 ASP A O 1
ATOM 973 N N . LEU A 1 129 ? -5.341 -0.047 -11.802 1.00 90.56 129 LEU A N 1
ATOM 974 C CA . LEU A 1 129 ? -4.196 -0.827 -11.331 1.00 90.56 129 LEU A CA 1
ATOM 975 C C . LEU A 1 129 ? -4.325 -2.295 -11.753 1.00 90.56 129 LEU A C 1
ATOM 977 O O . LEU A 1 129 ? -3.400 -2.852 -12.341 1.00 90.56 129 LEU A O 1
ATOM 981 N N . ALA A 1 130 ? -5.489 -2.908 -11.526 1.00 86.12 130 ALA A N 1
ATOM 982 C CA . ALA A 1 130 ? -5.747 -4.300 -11.903 1.00 86.12 130 ALA A CA 1
ATOM 983 C C . ALA A 1 130 ? -5.716 -4.534 -13.425 1.00 86.12 130 ALA A C 1
ATOM 985 O O . ALA A 1 130 ? -5.405 -5.635 -13.878 1.00 86.12 130 ALA A O 1
ATOM 986 N N . SER A 1 131 ? -6.017 -3.501 -14.214 1.00 88.56 131 SER A N 1
ATOM 987 C CA . SER A 1 131 ? -6.000 -3.533 -15.681 1.00 88.56 131 SER A CA 1
ATOM 988 C C . SER A 1 131 ? -4.771 -2.855 -16.299 1.00 88.56 131 SER A C 1
ATOM 990 O O . SER A 1 131 ? -4.726 -2.631 -17.511 1.00 88.56 131 SER A O 1
ATOM 992 N N . THR A 1 132 ? -3.744 -2.562 -15.493 1.00 87.44 132 THR A N 1
ATOM 993 C CA . THR A 1 132 ? -2.539 -1.862 -15.948 1.00 87.44 132 THR A CA 1
ATOM 994 C C . THR A 1 132 ? -1.845 -2.645 -17.061 1.00 87.44 132 THR A C 1
ATOM 996 O O . THR A 1 132 ? -1.325 -3.744 -16.864 1.00 87.44 132 THR A O 1
ATOM 999 N N . SER A 1 133 ? -1.812 -2.048 -18.255 1.00 85.25 133 SER A N 1
ATOM 1000 C CA . SER A 1 133 ? -1.145 -2.626 -19.418 1.00 85.25 133 SER A CA 1
ATOM 1001 C C . SER A 1 133 ? 0.369 -2.500 -19.273 1.00 85.25 133 SER A C 1
ATOM 1003 O O . SER A 1 133 ? 0.919 -1.400 -19.306 1.00 85.25 133 SER A O 1
ATOM 1005 N N . ILE A 1 134 ? 1.058 -3.635 -19.168 1.00 88.69 134 ILE A N 1
ATOM 1006 C CA . ILE A 1 134 ? 2.520 -3.681 -19.092 1.00 88.69 134 ILE A CA 1
ATOM 1007 C C . ILE A 1 134 ? 3.090 -3.438 -20.499 1.00 88.69 134 ILE A C 1
ATOM 1009 O O . ILE A 1 134 ? 2.783 -4.210 -21.412 1.00 88.69 134 ILE A O 1
ATOM 1013 N N . PRO A 1 135 ? 3.931 -2.407 -20.715 1.00 87.12 135 PRO A N 1
ATOM 1014 C CA . PRO A 1 135 ? 4.573 -2.192 -22.008 1.00 87.12 135 PRO A CA 1
ATOM 1015 C C . PRO A 1 135 ? 5.365 -3.426 -22.454 1.00 87.12 135 PRO A C 1
ATOM 1017 O O . PRO A 1 135 ? 6.085 -4.021 -21.654 1.00 87.12 135 PRO A O 1
ATOM 1020 N N . ASN A 1 136 ? 5.317 -3.772 -23.746 1.00 86.19 136 ASN A N 1
ATOM 1021 C CA . ASN A 1 136 ? 6.007 -4.958 -24.284 1.00 86.19 136 ASN A CA 1
ATOM 1022 C C . ASN A 1 136 ? 7.506 -4.992 -23.951 1.00 86.19 136 ASN A C 1
ATOM 1024 O O . ASN A 1 136 ? 8.067 -6.050 -23.682 1.00 86.19 136 ASN A O 1
ATOM 1028 N N . ILE A 1 137 ? 8.147 -3.822 -23.902 1.00 87.25 137 ILE A N 1
ATOM 1029 C CA . ILE A 1 137 ? 9.572 -3.690 -23.576 1.00 87.25 137 ILE A CA 1
ATOM 1030 C C . ILE A 1 137 ? 9.903 -4.049 -22.115 1.00 87.25 137 ILE A C 1
ATOM 1032 O O . ILE A 1 137 ? 11.079 -4.205 -21.786 1.00 87.25 137 ILE A O 1
ATOM 1036 N N . LEU A 1 138 ? 8.883 -4.160 -21.254 1.00 91.31 138 LEU A N 1
ATOM 1037 C CA . LEU A 1 138 ? 8.983 -4.500 -19.837 1.00 91.31 138 LEU A CA 1
ATOM 1038 C C . LEU A 1 138 ? 8.418 -5.893 -19.497 1.00 91.31 138 LEU A C 1
ATOM 1040 O O . LEU A 1 138 ? 8.403 -6.262 -18.327 1.00 91.31 138 LEU A O 1
ATOM 1044 N N . GLN A 1 139 ? 7.977 -6.690 -20.478 1.00 87.75 139 GLN A N 1
ATOM 1045 C CA . GLN A 1 139 ? 7.324 -7.984 -20.207 1.00 87.75 139 GLN A CA 1
ATOM 1046 C C . GLN A 1 139 ? 8.205 -9.004 -19.471 1.00 87.75 139 GLN A C 1
ATOM 1048 O O . GLN A 1 139 ? 7.681 -9.879 -18.793 1.00 87.75 139 GLN A O 1
ATOM 1053 N N . ASN A 1 140 ? 9.530 -8.889 -19.583 1.00 88.62 140 ASN A N 1
ATOM 1054 C CA . ASN A 1 140 ? 10.465 -9.790 -18.904 1.00 88.62 140 ASN A CA 1
ATOM 1055 C C . ASN A 1 140 ? 10.759 -9.383 -17.446 1.00 88.62 140 ASN A C 1
ATOM 1057 O O . ASN A 1 140 ? 11.562 -10.045 -16.797 1.00 88.62 140 ASN A O 1
ATOM 1061 N N . TYR A 1 141 ? 10.150 -8.301 -16.949 1.00 92.25 141 TYR A N 1
ATOM 1062 C CA . TYR A 1 141 ? 10.296 -7.827 -15.570 1.00 92.25 141 TYR A CA 1
ATOM 1063 C C . TYR A 1 141 ? 9.096 -8.234 -14.713 1.00 92.25 141 TYR A C 1
ATOM 1065 O O . TYR A 1 141 ? 8.032 -8.604 -15.214 1.00 92.25 141 TYR A O 1
ATOM 1073 N N . HIS A 1 142 ? 9.239 -8.118 -13.397 1.00 94.31 142 HIS A N 1
ATOM 1074 C CA . HIS A 1 142 ? 8.298 -8.664 -12.419 1.00 94.31 142 HIS A CA 1
ATOM 1075 C C . HIS A 1 142 ? 7.130 -7.713 -12.107 1.00 94.31 142 HIS A C 1
ATOM 1077 O O . HIS A 1 142 ? 6.589 -7.694 -10.998 1.00 94.31 142 HIS A O 1
ATOM 1083 N N . ILE A 1 143 ? 6.700 -6.928 -13.096 1.00 93.31 143 ILE A N 1
ATOM 1084 C CA . ILE A 1 143 ? 5.665 -5.901 -12.937 1.00 93.31 143 ILE A CA 1
ATOM 1085 C C . ILE A 1 143 ? 4.333 -6.501 -12.484 1.00 93.31 143 ILE A C 1
ATOM 1087 O O . ILE A 1 143 ? 3.666 -5.951 -11.613 1.00 93.31 143 ILE A O 1
ATOM 1091 N N . ASN A 1 144 ? 3.963 -7.662 -13.021 1.00 93.62 144 ASN A N 1
ATOM 1092 C CA . ASN A 1 144 ? 2.760 -8.387 -12.615 1.00 93.62 144 ASN A CA 1
ATOM 1093 C C . ASN A 1 144 ? 2.764 -8.735 -11.117 1.00 93.62 144 ASN A C 1
ATOM 1095 O O . ASN A 1 144 ? 1.729 -8.671 -10.459 1.00 93.62 144 ASN A O 1
ATOM 1099 N N . VAL A 1 145 ? 3.926 -9.076 -10.554 1.00 95.12 145 VAL A N 1
ATOM 1100 C CA . VAL A 1 145 ? 4.075 -9.358 -9.124 1.00 95.12 145 VAL A CA 1
ATOM 1101 C C . VAL A 1 145 ? 3.854 -8.089 -8.304 1.00 95.12 145 VAL A C 1
ATOM 1103 O O . VAL A 1 145 ? 3.200 -8.159 -7.261 1.00 95.12 145 VAL A O 1
ATOM 1106 N N . ILE A 1 146 ? 4.354 -6.942 -8.774 1.00 95.06 146 ILE A N 1
ATOM 1107 C CA . ILE A 1 146 ? 4.157 -5.638 -8.129 1.00 95.06 146 ILE A CA 1
ATOM 1108 C C . ILE A 1 146 ? 2.671 -5.272 -8.146 1.00 95.06 146 ILE A C 1
ATOM 1110 O O . ILE A 1 146 ? 2.093 -5.074 -7.080 1.00 95.06 146 ILE A O 1
ATOM 1114 N N . VAL A 1 147 ? 2.040 -5.271 -9.325 1.00 94.50 147 VAL A N 1
ATOM 1115 C CA . VAL A 1 147 ? 0.615 -4.943 -9.505 1.00 94.50 147 VAL A CA 1
ATOM 1116 C C . VAL A 1 147 ? -0.269 -5.844 -8.646 1.00 94.50 147 VAL A C 1
ATOM 1118 O O . VAL A 1 147 ? -1.085 -5.341 -7.881 1.00 94.50 147 VAL A O 1
ATOM 1121 N N . ASN A 1 148 ? -0.059 -7.163 -8.678 1.00 95.31 148 ASN A N 1
ATOM 1122 C CA . ASN A 1 148 ? -0.850 -8.098 -7.875 1.00 95.31 148 ASN A CA 1
ATOM 1123 C C . ASN A 1 148 ? -0.663 -7.882 -6.369 1.00 95.31 148 ASN A C 1
ATOM 1125 O O . ASN A 1 148 ? -1.617 -8.024 -5.605 1.00 95.31 148 ASN A O 1
ATOM 1129 N N . SER A 1 149 ? 0.554 -7.545 -5.931 1.00 95.75 149 SER A N 1
ATOM 1130 C CA . SER A 1 149 ? 0.831 -7.289 -4.515 1.00 95.75 149 SER A CA 1
ATOM 1131 C C . SER A 1 149 ? 0.181 -5.986 -4.047 1.00 95.75 149 SER A C 1
ATOM 1133 O O . SER A 1 149 ? -0.409 -5.970 -2.973 1.00 95.75 149 SER A O 1
ATOM 1135 N N . LEU A 1 150 ? 0.236 -4.922 -4.855 1.00 95.06 150 LEU A N 1
ATOM 1136 C CA . LEU A 1 150 ? -0.429 -3.647 -4.566 1.00 95.06 150 LEU A CA 1
ATOM 1137 C C . LEU A 1 150 ? -1.958 -3.772 -4.609 1.00 95.06 150 LEU A C 1
ATOM 1139 O O . LEU A 1 150 ? -2.639 -3.269 -3.720 1.00 95.06 150 LEU A O 1
ATOM 1143 N N . GLY A 1 151 ? -2.489 -4.493 -5.599 1.00 95.06 151 GLY A N 1
ATOM 1144 C CA . GLY A 1 151 ? -3.913 -4.798 -5.700 1.00 95.06 151 GLY A CA 1
ATOM 1145 C C . GLY A 1 151 ? -4.407 -5.552 -4.470 1.00 95.06 151 GLY A C 1
ATOM 1146 O O . GLY A 1 151 ? -5.346 -5.095 -3.834 1.00 95.06 151 GLY A O 1
ATOM 1147 N N . SER A 1 152 ? -3.707 -6.626 -4.077 1.00 95.38 152 SER A N 1
ATOM 1148 C CA . SER A 1 152 ? -4.033 -7.415 -2.875 1.00 95.38 152 SER A CA 1
ATOM 1149 C C . SER A 1 152 ? -3.918 -6.599 -1.583 1.00 95.38 152 SER A C 1
ATOM 1151 O O . SER A 1 152 ? -4.691 -6.799 -0.651 1.00 95.38 152 SER A O 1
ATOM 1153 N N . TRP A 1 153 ? -2.950 -5.675 -1.530 1.00 95.75 153 TRP A N 1
ATOM 1154 C CA . TRP A 1 153 ? -2.727 -4.798 -0.381 1.00 95.75 153 TRP A CA 1
ATOM 1155 C C . TRP A 1 153 ? -3.921 -3.869 -0.147 1.00 95.75 153 TRP A C 1
ATOM 1157 O O . TRP A 1 153 ? -4.358 -3.720 0.991 1.00 95.75 153 TRP A O 1
ATOM 1167 N N . ALA A 1 154 ? -4.473 -3.272 -1.210 1.00 95.06 154 ALA A N 1
ATOM 1168 C CA . ALA A 1 154 ? -5.671 -2.444 -1.090 1.00 95.06 154 ALA A CA 1
ATOM 1169 C C . ALA A 1 154 ? -6.939 -3.288 -0.925 1.00 95.06 154 ALA A C 1
ATOM 1171 O O . ALA A 1 154 ? -7.745 -3.027 -0.032 1.00 95.06 154 ALA A O 1
ATOM 1172 N N . PHE A 1 155 ? -7.101 -4.315 -1.757 1.00 95.25 155 PHE A N 1
ATOM 1173 C CA . PHE A 1 155 ? -8.250 -5.206 -1.727 1.00 95.25 155 PHE A CA 1
ATOM 1174 C C . PHE A 1 155 ? -7.813 -6.677 -1.806 1.00 95.25 155 PHE A C 1
ATOM 1176 O O . PHE A 1 155 ? -7.218 -7.078 -2.806 1.00 95.25 155 PHE A O 1
ATOM 1183 N N . PRO A 1 156 ? -8.169 -7.521 -0.821 1.00 95.94 156 PRO A N 1
ATOM 1184 C CA . PRO A 1 156 ? -9.194 -7.271 0.195 1.00 95.94 156 PRO A CA 1
ATOM 1185 C C . PRO A 1 156 ? -8.687 -6.617 1.491 1.00 95.94 156 PRO A C 1
ATOM 1187 O O . PRO A 1 156 ? -9.512 -6.151 2.271 1.00 95.94 156 PRO A O 1
ATOM 1190 N N . ASP A 1 157 ? -7.376 -6.576 1.749 1.00 95.31 157 ASP A N 1
ATOM 1191 C CA . ASP A 1 157 ? -6.880 -6.351 3.115 1.00 95.31 157 ASP A CA 1
ATOM 1192 C C . ASP A 1 157 ? -7.177 -4.944 3.670 1.00 95.31 157 ASP A C 1
ATOM 1194 O O . ASP A 1 157 ? -7.783 -4.831 4.738 1.00 95.31 157 ASP A O 1
ATOM 1198 N N . ALA A 1 158 ? -6.813 -3.862 2.967 1.00 95.00 158 ALA A N 1
ATOM 1199 C CA . ALA A 1 158 ? -7.090 -2.507 3.463 1.00 95.00 158 ALA A CA 1
ATOM 1200 C C . ALA A 1 158 ? -8.597 -2.221 3.560 1.00 95.00 158 ALA A C 1
ATOM 1202 O O . ALA A 1 158 ? -9.048 -1.590 4.518 1.00 95.00 158 ALA A O 1
ATOM 1203 N N . ALA A 1 159 ? -9.385 -2.714 2.599 1.00 95.62 159 ALA A N 1
ATOM 1204 C CA . ALA A 1 159 ? -10.841 -2.619 2.646 1.00 95.62 159 ALA A CA 1
ATOM 1205 C C . ALA A 1 159 ? -11.421 -3.307 3.894 1.00 95.62 159 ALA A C 1
ATOM 1207 O O . ALA A 1 159 ? -12.271 -2.728 4.572 1.00 95.62 159 ALA A O 1
ATOM 1208 N N . GLN A 1 160 ? -10.924 -4.496 4.248 1.00 96.06 160 GLN A N 1
ATOM 1209 C CA . GLN A 1 160 ? -11.394 -5.220 5.427 1.00 96.06 160 GLN A CA 1
ATOM 1210 C C . GLN A 1 160 ? -11.015 -4.509 6.731 1.00 96.06 160 GLN A C 1
ATOM 1212 O O . GLN A 1 160 ? -11.862 -4.374 7.609 1.00 96.06 160 GLN A O 1
ATOM 1217 N N . ILE A 1 161 ? -9.812 -3.930 6.826 1.00 95.56 161 ILE A N 1
ATOM 1218 C CA . ILE A 1 161 ? -9.436 -3.093 7.981 1.00 95.56 161 ILE A CA 1
ATOM 1219 C C . ILE A 1 161 ? -10.407 -1.915 8.158 1.00 95.56 161 ILE A C 1
ATOM 1221 O O . ILE A 1 161 ? -10.810 -1.607 9.280 1.00 95.56 161 ILE A O 1
ATOM 1225 N N . LEU A 1 162 ? -10.812 -1.253 7.068 1.00 95.94 162 LEU A N 1
ATOM 1226 C CA . LEU A 1 162 ? -11.778 -0.150 7.128 1.00 95.94 162 LEU A CA 1
ATOM 1227 C C . LEU A 1 162 ? -13.163 -0.622 7.594 1.00 95.94 162 LEU A C 1
ATOM 1229 O O . LEU A 1 162 ? -13.822 0.083 8.362 1.00 95.94 162 LEU A O 1
ATOM 1233 N N . ILE A 1 163 ? -13.593 -1.818 7.185 1.00 96.12 163 ILE A N 1
ATOM 1234 C CA . ILE A 1 163 ? -14.823 -2.452 7.681 1.00 96.12 163 ILE A CA 1
ATOM 1235 C C . ILE A 1 163 ? -14.709 -2.729 9.186 1.00 96.12 163 ILE A C 1
ATOM 1237 O O . ILE A 1 163 ? -15.593 -2.343 9.957 1.00 96.12 163 ILE A O 1
ATOM 1241 N N . ASP A 1 164 ? -13.598 -3.312 9.628 1.00 95.75 164 ASP A N 1
ATOM 1242 C CA . ASP A 1 164 ? -13.378 -3.657 11.032 1.00 95.75 164 ASP A CA 1
ATOM 1243 C C . ASP A 1 164 ? -13.301 -2.401 11.911 1.00 95.75 164 ASP A C 1
ATOM 1245 O O . ASP A 1 164 ? -13.865 -2.366 13.008 1.00 95.75 164 ASP A O 1
ATOM 1249 N N . PHE A 1 165 ? -12.715 -1.309 11.409 1.00 95.50 165 PHE A N 1
ATOM 1250 C CA . PHE A 1 165 ? -12.727 -0.005 12.073 1.00 95.50 165 PHE A CA 1
ATOM 1251 C C . PHE A 1 165 ? -14.136 0.527 12.330 1.00 95.50 165 PHE A C 1
ATOM 1253 O O . PHE A 1 165 ? -14.380 1.085 13.404 1.00 95.50 165 PHE A O 1
ATOM 1260 N N . LYS A 1 166 ? -15.093 0.324 11.415 1.00 96.00 166 LYS A N 1
ATOM 1261 C CA . LYS A 1 166 ? -16.500 0.680 11.679 1.00 96.00 166 LYS A CA 1
ATOM 1262 C C . LYS A 1 166 ? -17.034 -0.097 12.877 1.00 96.00 166 LYS A C 1
ATOM 1264 O O . LYS A 1 166 ? -17.691 0.490 13.738 1.00 96.00 166 LYS A O 1
ATOM 1269 N N . GLY A 1 167 ? -16.718 -1.388 12.957 1.00 95.19 167 GLY A N 1
ATOM 1270 C CA . GLY A 1 167 ? -17.092 -2.240 14.082 1.00 95.19 167 GLY A CA 1
ATOM 1271 C C . GLY A 1 167 ? -16.432 -1.813 15.397 1.00 95.19 167 GLY A C 1
ATOM 1272 O O . GLY A 1 167 ? -17.115 -1.719 16.417 1.00 95.19 167 GLY A O 1
ATOM 1273 N N . ILE A 1 168 ? -15.147 -1.453 15.377 1.00 93.62 168 ILE A N 1
ATOM 1274 C CA . ILE A 1 168 ? -14.411 -0.949 16.548 1.00 93.62 168 ILE A CA 1
ATOM 1275 C C . ILE A 1 168 ? -14.976 0.388 17.046 1.00 93.62 168 ILE A C 1
ATOM 1277 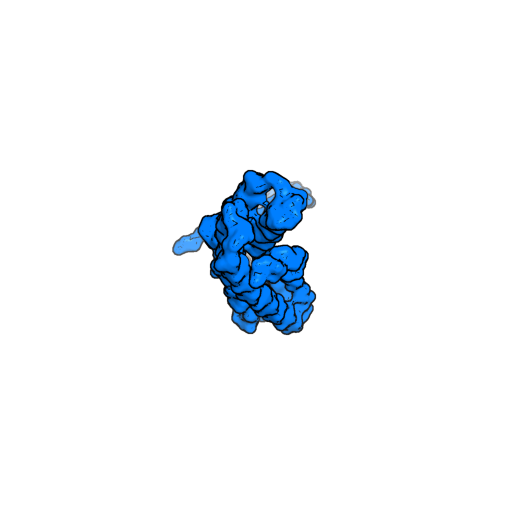O O . ILE A 1 168 ? -15.120 0.582 18.250 1.00 93.62 168 ILE A O 1
ATOM 1281 N N . LEU A 1 169 ? -15.385 1.296 16.156 1.00 94.81 169 LEU A N 1
ATOM 1282 C CA . LEU A 1 169 ? -16.043 2.553 16.548 1.00 94.81 169 LEU A CA 1
ATOM 1283 C C . LEU A 1 169 ? -17.440 2.347 17.168 1.00 94.81 169 LEU A C 1
ATOM 1285 O O . LEU A 1 169 ? -17.985 3.271 17.776 1.00 94.81 169 LEU A O 1
ATOM 1289 N N . VAL A 1 170 ? -18.046 1.168 17.005 1.00 95.38 170 VAL A N 1
ATOM 1290 C CA . VAL A 1 170 ? -19.300 0.782 17.675 1.00 95.38 170 VAL A CA 1
ATOM 1291 C C . VAL A 1 170 ? -19.013 0.052 18.985 1.00 95.38 170 VAL A C 1
ATOM 1293 O O . VAL A 1 170 ? -19.613 0.373 20.009 1.00 95.38 170 VAL A O 1
ATOM 1296 N N . ASN A 1 171 ? -18.085 -0.904 18.966 1.00 91.62 171 ASN A N 1
ATOM 1297 C CA . ASN A 1 171 ? -17.669 -1.676 20.129 1.00 91.62 171 ASN A CA 1
ATOM 1298 C C . ASN A 1 171 ? -16.131 -1.735 20.217 1.00 91.62 171 ASN A C 1
ATOM 1300 O O . ASN A 1 171 ? -15.525 -2.689 19.722 1.00 91.62 171 ASN A O 1
ATOM 1304 N N . PRO A 1 172 ? -15.491 -0.768 20.905 1.00 86.19 172 PRO A N 1
ATOM 1305 C CA . PRO A 1 172 ? -14.029 -0.683 20.979 1.00 86.19 172 PRO A CA 1
ATOM 1306 C C . PRO A 1 172 ? -13.349 -1.865 21.676 1.00 86.19 172 PRO A C 1
ATOM 1308 O O . PRO A 1 172 ? -12.138 -2.024 21.573 1.00 86.19 172 PRO A O 1
ATOM 1311 N N . LYS A 1 173 ? -14.110 -2.681 22.416 1.00 85.56 173 LYS A N 1
ATOM 1312 C CA . LYS A 1 173 ? -13.605 -3.852 23.147 1.00 85.56 173 LYS A CA 1
ATOM 1313 C C . LYS A 1 173 ? -13.777 -5.158 22.369 1.00 85.56 173 LYS A C 1
ATOM 1315 O O . LYS A 1 173 ? -13.601 -6.229 22.943 1.00 85.56 173 LYS A O 1
ATOM 1320 N N . ASN A 1 174 ? -14.167 -5.093 21.096 1.00 90.62 174 ASN A N 1
ATOM 1321 C CA . ASN A 1 174 ? -14.318 -6.283 20.273 1.00 90.62 174 ASN A CA 1
ATOM 1322 C C . ASN A 1 174 ? -12.939 -6.844 19.887 1.00 90.62 174 ASN A C 1
ATOM 1324 O O . ASN A 1 174 ? -12.332 -6.425 18.904 1.00 90.62 174 ASN A O 1
ATOM 1328 N N . THR A 1 175 ? -12.450 -7.797 20.678 1.00 87.62 175 THR A N 1
ATOM 1329 C CA . THR A 1 175 ? -11.132 -8.417 20.499 1.00 87.62 175 THR A CA 1
ATOM 1330 C C . THR A 1 175 ? -11.017 -9.234 19.215 1.00 87.62 175 THR A C 1
ATOM 1332 O O . THR A 1 175 ? -9.917 -9.343 18.684 1.00 87.62 175 THR A O 1
ATOM 1335 N N . ALA A 1 176 ? -12.128 -9.757 18.680 1.00 92.94 176 ALA A N 1
ATOM 1336 C CA . ALA A 1 176 ? -12.128 -10.456 17.396 1.00 92.94 176 ALA A CA 1
ATOM 1337 C C . ALA A 1 176 ? -11.786 -9.495 16.249 1.00 92.94 176 ALA A C 1
ATOM 1339 O O . ALA A 1 176 ? -10.840 -9.745 15.512 1.00 92.94 176 ALA A O 1
ATOM 1340 N N . LEU A 1 177 ? -12.450 -8.334 16.189 1.00 91.94 177 LEU A N 1
ATOM 1341 C CA . LEU A 1 177 ? -12.141 -7.306 15.187 1.00 91.94 177 LEU A CA 1
ATOM 1342 C C . LEU A 1 177 ? -10.713 -6.766 15.328 1.00 91.94 177 LEU A C 1
ATOM 1344 O O . LEU A 1 177 ? -10.051 -6.500 14.333 1.00 91.94 177 LEU A O 1
ATOM 1348 N N . LEU A 1 178 ? -10.206 -6.618 16.558 1.00 89.44 178 LEU A N 1
ATOM 1349 C CA . LEU A 1 178 ? -8.806 -6.230 16.766 1.00 89.44 178 LEU A CA 1
ATOM 1350 C C . LEU A 1 178 ? -7.836 -7.290 16.223 1.00 89.44 178 LEU A C 1
ATOM 1352 O O . LEU A 1 178 ? -6.836 -6.939 15.596 1.00 89.44 178 LEU A O 1
ATOM 1356 N N . ALA A 1 179 ? -8.126 -8.576 16.434 1.00 89.06 179 ALA A N 1
ATOM 1357 C CA . ALA A 1 179 ? -7.318 -9.666 15.897 1.00 89.06 179 ALA A CA 1
ATOM 1358 C C . ALA A 1 179 ? -7.351 -9.702 14.359 1.00 89.06 179 ALA A C 1
ATOM 1360 O O . ALA A 1 179 ? -6.298 -9.884 13.740 1.00 89.06 179 ALA A O 1
ATOM 1361 N N . ASP A 1 180 ? -8.517 -9.462 13.756 1.00 93.00 180 ASP A N 1
ATOM 1362 C CA . ASP A 1 180 ? -8.689 -9.387 12.302 1.00 93.00 180 ASP A CA 1
ATOM 1363 C C . ASP A 1 180 ? -7.894 -8.212 11.712 1.00 93.00 180 ASP A C 1
ATOM 1365 O O . ASP A 1 180 ? -7.082 -8.420 10.806 1.00 93.00 180 ASP A O 1
ATOM 1369 N N . ILE A 1 181 ? -7.976 -7.017 12.313 1.00 91.94 181 ILE A N 1
ATOM 1370 C CA . ILE A 1 181 ? -7.165 -5.847 11.925 1.00 91.94 181 ILE A CA 1
ATOM 1371 C C . ILE A 1 181 ? -5.668 -6.178 11.958 1.00 91.94 181 ILE A C 1
ATOM 1373 O O . ILE A 1 181 ? -4.934 -5.866 11.019 1.00 91.94 181 ILE A O 1
ATOM 1377 N N . VAL A 1 182 ? -5.187 -6.831 13.021 1.00 89.62 182 VAL A N 1
ATOM 1378 C CA . VAL A 1 182 ? -3.773 -7.228 13.138 1.00 89.62 182 VAL A CA 1
ATOM 1379 C C . VAL A 1 182 ? -3.393 -8.269 12.079 1.00 89.62 182 VAL A C 1
ATOM 1381 O O . VAL A 1 182 ? -2.272 -8.241 11.559 1.00 89.62 182 VAL A O 1
ATOM 1384 N N . SER A 1 183 ? -4.295 -9.194 11.754 1.00 92.12 183 SER A N 1
ATOM 1385 C CA . SER A 1 183 ? -4.090 -10.207 10.718 1.00 92.12 183 SER A CA 1
ATOM 1386 C C . SER A 1 183 ? -3.963 -9.574 9.329 1.00 92.12 183 SER A C 1
ATOM 1388 O O . SER A 1 183 ? -2.949 -9.781 8.650 1.00 92.12 183 SER A O 1
ATOM 1390 N N . HIS A 1 184 ? -4.926 -8.730 8.949 1.00 93.12 184 HIS A N 1
ATOM 1391 C CA . HIS A 1 184 ? -4.914 -7.997 7.684 1.00 93.12 184 HIS A CA 1
ATOM 1392 C C . HIS A 1 184 ? -3.716 -7.057 7.592 1.00 93.12 184 HIS A C 1
ATOM 1394 O O . HIS A 1 184 ? -3.035 -7.031 6.569 1.00 93.12 184 HIS A O 1
ATOM 1400 N N . GLN A 1 185 ? -3.336 -6.396 8.687 1.00 91.25 185 GLN A N 1
ATOM 1401 C CA . GLN A 1 185 ? -2.125 -5.584 8.702 1.00 91.25 185 GLN A CA 1
ATOM 1402 C C . GLN A 1 185 ? -0.873 -6.403 8.377 1.00 91.25 185 GLN A C 1
ATOM 1404 O O . GLN A 1 185 ? -0.033 -5.976 7.587 1.00 91.25 185 GLN A O 1
ATOM 1409 N N . LYS A 1 186 ? -0.716 -7.586 8.979 1.00 90.81 186 LYS A N 1
ATOM 1410 C CA . LYS A 1 186 ? 0.434 -8.457 8.693 1.00 90.81 186 LYS A CA 1
ATOM 1411 C C . LYS A 1 186 ? 0.420 -8.949 7.246 1.00 90.81 186 LYS A C 1
ATOM 1413 O O . LYS A 1 186 ? 1.485 -9.186 6.672 1.00 90.81 186 LYS A O 1
ATOM 1418 N N . ALA A 1 187 ? -0.753 -9.163 6.654 1.00 93.94 187 ALA A N 1
ATOM 1419 C CA . ALA A 1 187 ? -0.872 -9.466 5.231 1.00 93.94 187 ALA A CA 1
ATOM 1420 C C . ALA A 1 187 ? -0.408 -8.274 4.378 1.00 93.94 187 ALA A C 1
ATOM 1422 O O . ALA A 1 187 ? 0.508 -8.437 3.568 1.00 93.94 187 ALA A O 1
ATOM 1423 N N . MET A 1 188 ? -0.908 -7.073 4.666 1.00 94.31 188 MET A N 1
ATOM 1424 C CA . MET A 1 188 ? -0.505 -5.831 4.008 1.00 94.31 188 MET A CA 1
ATOM 1425 C C . MET A 1 188 ? 0.997 -5.561 4.116 1.00 94.31 188 MET A C 1
ATOM 1427 O O . MET A 1 188 ? 1.640 -5.291 3.106 1.00 94.31 188 MET A O 1
ATOM 1431 N N . ASP A 1 189 ? 1.600 -5.702 5.296 1.00 91.88 189 ASP A N 1
ATOM 1432 C CA . ASP A 1 189 ? 3.044 -5.507 5.485 1.00 91.88 189 ASP A CA 1
ATOM 1433 C C . ASP A 1 189 ? 3.861 -6.448 4.587 1.00 91.88 189 ASP A C 1
ATOM 1435 O O . ASP A 1 189 ? 4.843 -6.036 3.963 1.00 91.88 189 ASP A O 1
ATOM 1439 N N . ARG A 1 190 ? 3.440 -7.716 4.478 1.00 94.31 190 ARG A N 1
ATOM 1440 C CA . ARG A 1 190 ? 4.092 -8.706 3.606 1.00 94.31 190 ARG A CA 1
ATOM 1441 C C . ARG A 1 190 ? 3.939 -8.343 2.132 1.00 94.31 190 ARG A C 1
ATOM 1443 O O . ARG A 1 190 ? 4.906 -8.462 1.382 1.00 94.31 190 ARG A O 1
ATOM 1450 N N . LEU A 1 191 ? 2.757 -7.893 1.719 1.00 95.44 191 LEU A N 1
ATOM 1451 C CA . LEU A 1 191 ? 2.475 -7.488 0.340 1.00 95.44 191 LEU A CA 1
ATOM 1452 C C . LEU A 1 191 ? 3.256 -6.229 -0.051 1.00 95.44 191 LEU A C 1
ATOM 1454 O O . LEU A 1 191 ? 3.892 -6.211 -1.104 1.00 95.44 191 LEU A O 1
ATOM 1458 N N . ALA A 1 192 ? 3.298 -5.223 0.824 1.00 93.81 192 ALA A N 1
ATOM 1459 C CA . ALA A 1 192 ? 4.078 -4.005 0.626 1.00 93.81 192 ALA A CA 1
ATOM 1460 C C . ALA A 1 192 ? 5.583 -4.308 0.549 1.00 93.81 192 ALA A C 1
ATOM 1462 O O . ALA A 1 192 ? 6.266 -3.832 -0.359 1.00 93.81 192 ALA A O 1
ATOM 1463 N N . ALA A 1 193 ? 6.102 -5.155 1.447 1.00 94.19 193 ALA A N 1
ATOM 1464 C CA . ALA A 1 193 ? 7.500 -5.578 1.418 1.00 94.19 193 ALA A CA 1
ATOM 1465 C C . ALA A 1 193 ? 7.839 -6.358 0.138 1.00 94.19 193 ALA A C 1
ATOM 1467 O O . ALA A 1 193 ? 8.881 -6.118 -0.472 1.00 94.19 193 ALA A O 1
ATOM 1468 N N . LYS A 1 194 ? 6.947 -7.254 -0.305 1.00 96.25 194 LYS A N 1
ATOM 1469 C CA . LYS A 1 194 ? 7.105 -8.008 -1.555 1.00 96.25 194 LYS A CA 1
ATOM 1470 C C . LYS A 1 194 ? 7.116 -7.085 -2.773 1.00 96.25 194 LYS A C 1
ATOM 1472 O O . LYS A 1 194 ? 8.003 -7.217 -3.617 1.00 96.25 194 LYS A O 1
ATOM 1477 N N . ALA A 1 195 ? 6.179 -6.140 -2.850 1.00 95.31 195 ALA A N 1
ATOM 1478 C CA . ALA A 1 195 ? 6.121 -5.151 -3.922 1.00 95.31 195 ALA A CA 1
ATOM 1479 C C . ALA A 1 195 ? 7.399 -4.300 -3.954 1.00 95.31 195 ALA A C 1
ATOM 1481 O O . ALA A 1 195 ? 8.037 -4.198 -4.999 1.00 95.31 195 ALA A O 1
ATOM 1482 N N . GLN A 1 196 ? 7.838 -3.780 -2.802 1.00 95.44 196 GLN A N 1
ATOM 1483 C CA . GLN A 1 196 ? 9.051 -2.966 -2.708 1.00 95.44 196 GLN A CA 1
ATOM 1484 C C . GLN A 1 196 ? 10.310 -3.753 -3.086 1.00 95.44 196 GLN A C 1
ATOM 1486 O O . GLN A 1 196 ? 11.147 -3.249 -3.831 1.00 95.44 196 GLN A O 1
ATOM 1491 N N . ALA A 1 197 ? 10.457 -4.986 -2.593 1.00 96.06 197 ALA A N 1
ATOM 1492 C CA . ALA A 1 197 ? 11.594 -5.836 -2.931 1.00 96.06 197 ALA A CA 1
ATOM 1493 C C . ALA A 1 197 ? 11.650 -6.102 -4.440 1.00 96.06 197 ALA A C 1
ATOM 1495 O O . ALA A 1 197 ? 12.708 -5.964 -5.050 1.00 96.06 197 ALA A O 1
ATOM 1496 N N . THR A 1 198 ? 10.501 -6.395 -5.048 1.00 96.06 198 THR A N 1
ATOM 1497 C CA . THR A 1 198 ? 10.384 -6.624 -6.492 1.00 96.06 198 THR A CA 1
ATOM 1498 C C . THR A 1 198 ? 10.716 -5.359 -7.289 1.00 96.06 198 THR A C 1
ATOM 1500 O O . THR A 1 198 ? 11.531 -5.405 -8.205 1.00 96.06 198 THR A O 1
ATOM 1503 N N . MET A 1 199 ? 10.192 -4.198 -6.878 1.00 94.81 199 MET A N 1
ATOM 1504 C CA . MET A 1 199 ? 10.525 -2.911 -7.497 1.00 94.81 199 MET A CA 1
ATOM 1505 C C . MET A 1 199 ? 12.018 -2.586 -7.415 1.00 94.81 199 MET A C 1
ATOM 1507 O O . MET A 1 199 ? 12.572 -2.026 -8.360 1.00 94.81 199 MET A O 1
ATOM 1511 N N . ASN A 1 200 ? 12.672 -2.923 -6.300 1.00 95.62 200 ASN A N 1
ATOM 1512 C CA . ASN A 1 200 ? 14.106 -2.707 -6.112 1.00 95.62 200 ASN A CA 1
ATOM 1513 C C . ASN A 1 200 ? 14.944 -3.610 -7.027 1.00 95.62 200 ASN A C 1
ATOM 1515 O O . ASN A 1 200 ? 15.970 -3.161 -7.541 1.00 95.62 200 ASN A O 1
ATOM 1519 N N . LEU A 1 201 ? 14.512 -4.859 -7.237 1.00 96.25 201 LEU A N 1
ATOM 1520 C CA . LEU A 1 201 ? 15.148 -5.785 -8.176 1.00 96.25 201 LEU A CA 1
ATOM 1521 C C . LEU A 1 201 ? 15.058 -5.243 -9.607 1.00 96.25 201 LEU A C 1
ATOM 1523 O O . LEU A 1 201 ? 16.093 -5.001 -10.228 1.00 96.25 201 LEU A O 1
ATOM 1527 N N . ASP A 1 202 ? 13.846 -4.937 -10.074 1.00 95.19 202 ASP A N 1
ATOM 1528 C CA . ASP A 1 202 ? 13.621 -4.415 -11.426 1.00 95.19 202 ASP A CA 1
ATOM 1529 C C . ASP A 1 202 ? 14.344 -3.065 -11.632 1.00 95.19 202 ASP A C 1
ATOM 1531 O O . ASP A 1 202 ? 14.971 -2.831 -12.667 1.00 95.19 202 ASP A O 1
ATOM 1535 N N . ALA A 1 203 ? 14.350 -2.188 -10.617 1.00 95.00 203 ALA A N 1
ATOM 1536 C CA . ALA A 1 203 ? 15.067 -0.912 -10.660 1.00 95.00 203 ALA A CA 1
ATOM 1537 C C . ALA A 1 203 ? 16.582 -1.097 -10.835 1.00 95.00 203 ALA A C 1
ATOM 1539 O O . ALA A 1 203 ? 17.205 -0.402 -11.642 1.00 95.00 203 ALA A O 1
ATOM 1540 N N . LYS A 1 204 ? 17.172 -2.059 -10.116 1.00 95.69 204 LYS A N 1
ATOM 1541 C CA . LYS A 1 204 ? 18.597 -2.386 -10.216 1.00 95.69 204 LYS A CA 1
ATOM 1542 C C . LYS A 1 204 ? 18.954 -2.907 -11.607 1.00 95.69 204 LYS A C 1
ATOM 1544 O O . LYS A 1 204 ? 19.946 -2.459 -12.181 1.00 95.69 204 LYS A O 1
ATOM 1549 N N . GLU A 1 205 ? 18.153 -3.813 -12.163 1.00 94.38 205 GLU A N 1
ATOM 1550 C CA . GLU A 1 205 ? 18.372 -4.360 -13.509 1.00 94.38 205 GLU A CA 1
ATOM 1551 C C . GLU A 1 205 ? 18.273 -3.279 -14.594 1.00 94.38 205 GLU A C 1
ATOM 1553 O O . GLU A 1 205 ? 19.079 -3.228 -15.530 1.00 94.38 2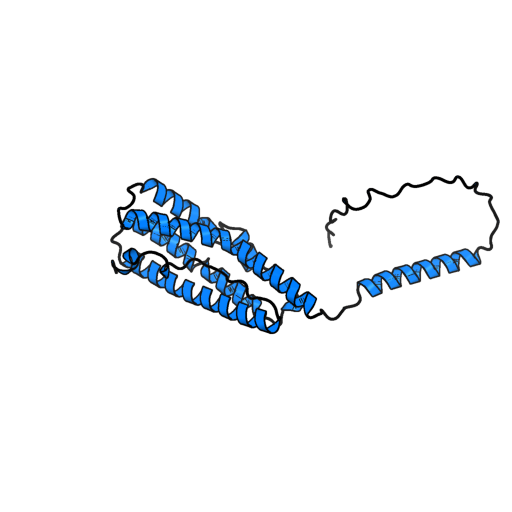05 GLU A O 1
ATOM 1558 N N . LEU A 1 206 ? 17.326 -2.357 -14.430 1.00 93.50 206 LEU A N 1
ATOM 1559 C CA . LEU A 1 206 ? 17.106 -1.237 -15.341 1.00 93.50 206 LEU A CA 1
ATOM 1560 C C . LEU A 1 206 ? 18.071 -0.066 -15.119 1.00 93.50 206 LEU A C 1
ATOM 1562 O O . LEU A 1 206 ? 18.114 0.848 -15.940 1.00 93.50 206 LEU A O 1
ATOM 1566 N N . GLY A 1 207 ? 18.881 -0.089 -14.057 1.00 94.62 207 GLY A N 1
ATOM 1567 C CA . GLY A 1 207 ? 19.795 1.001 -13.715 1.00 94.62 207 GLY A CA 1
ATOM 1568 C C . GLY A 1 207 ? 19.072 2.309 -13.384 1.00 94.62 207 GLY A C 1
ATOM 1569 O O . GLY A 1 207 ? 19.559 3.377 -13.746 1.00 94.62 207 GLY A O 1
ATOM 1570 N N . VAL A 1 208 ? 17.909 2.228 -12.734 1.00 94.25 208 VAL A N 1
ATOM 1571 C CA . VAL A 1 208 ? 17.150 3.388 -12.249 1.00 94.25 208 VAL A CA 1
ATOM 1572 C C . VAL A 1 208 ? 17.114 3.423 -10.724 1.00 94.25 208 VAL A C 1
ATOM 1574 O O . VAL A 1 208 ? 17.301 2.405 -10.059 1.00 94.25 208 VAL A O 1
ATOM 1577 N N . ALA A 1 209 ? 16.835 4.597 -10.159 1.00 90.19 209 ALA A N 1
ATOM 1578 C CA . ALA A 1 209 ? 16.569 4.710 -8.732 1.00 90.19 209 ALA A CA 1
ATOM 1579 C C . ALA A 1 209 ? 15.239 4.013 -8.380 1.00 90.19 209 ALA A C 1
ATOM 1581 O O . ALA A 1 209 ? 14.242 4.226 -9.078 1.00 90.19 209 ALA A O 1
ATOM 1582 N N . PRO A 1 210 ? 15.190 3.192 -7.317 1.00 84.12 210 PRO A N 1
ATOM 1583 C CA . PRO A 1 210 ? 13.936 2.627 -6.846 1.00 84.12 210 PRO A CA 1
ATOM 1584 C C . PRO A 1 210 ? 13.052 3.722 -6.243 1.00 84.12 210 PRO A C 1
ATOM 1586 O O . PRO A 1 210 ? 13.517 4.549 -5.458 1.00 84.12 210 PRO A O 1
ATOM 1589 N N . LYS A 1 211 ? 11.759 3.700 -6.575 1.00 88.62 211 LYS A N 1
ATOM 1590 C CA . LYS A 1 211 ? 10.756 4.508 -5.884 1.00 88.62 211 LYS A CA 1
ATOM 1591 C C . LYS A 1 211 ? 10.319 3.781 -4.613 1.00 88.62 211 LYS A C 1
ATOM 1593 O O . LYS A 1 211 ? 9.938 2.610 -4.661 1.00 88.62 211 LYS A O 1
ATOM 1598 N N . THR A 1 212 ? 10.375 4.474 -3.482 1.00 89.19 212 THR A N 1
ATOM 1599 C CA . THR A 1 212 ? 9.786 3.977 -2.236 1.00 89.19 212 THR A CA 1
ATOM 1600 C C . THR A 1 212 ? 8.275 4.069 -2.349 1.00 89.19 212 THR A C 1
ATOM 1602 O O . THR A 1 212 ? 7.751 5.138 -2.658 1.00 89.19 212 THR A O 1
ATOM 1605 N N . LEU A 1 213 ? 7.582 2.962 -2.091 1.00 84.50 213 LEU A N 1
ATOM 1606 C CA . LEU A 1 213 ? 6.129 2.942 -2.076 1.00 84.50 213 LEU A CA 1
ATOM 1607 C C . LEU A 1 213 ? 5.605 3.816 -0.933 1.00 84.50 213 LEU A C 1
ATOM 1609 O O . LEU A 1 213 ? 4.784 4.668 -1.173 1.00 84.50 213 LEU A O 1
ATOM 1613 N N . GLY A 1 214 ? 6.109 3.714 0.299 1.00 82.56 214 GLY A N 1
ATOM 1614 C CA . GLY A 1 214 ? 5.594 4.567 1.389 1.00 82.56 214 GLY A CA 1
ATOM 1615 C C . GLY A 1 214 ? 4.130 4.261 1.736 1.00 82.56 214 GLY A C 1
ATOM 1616 O O . GLY A 1 214 ? 3.381 5.143 2.153 1.00 82.56 214 GLY A O 1
ATOM 1617 N N . LEU A 1 215 ? 3.727 3.002 1.539 1.00 82.56 215 LEU A N 1
ATOM 1618 C CA . LEU A 1 215 ? 2.420 2.501 1.943 1.00 82.56 215 LEU A CA 1
ATOM 1619 C C . LEU A 1 215 ? 2.294 2.539 3.464 1.00 82.56 215 LEU A C 1
ATOM 1621 O O . LEU A 1 215 ? 3.222 2.188 4.199 1.00 82.56 215 LEU A O 1
ATOM 1625 N N . THR A 1 216 ? 1.127 2.968 3.919 1.00 76.44 216 THR A N 1
ATOM 1626 C CA . THR A 1 216 ? 0.777 3.087 5.322 1.00 76.44 216 THR A CA 1
ATOM 1627 C C . THR A 1 216 ? 0.842 1.715 5.974 1.00 76.44 216 THR A C 1
ATOM 1629 O O . THR A 1 216 ? 0.253 0.747 5.494 1.00 76.44 216 THR A O 1
ATOM 1632 N N . THR A 1 217 ? 1.558 1.640 7.094 1.00 65.94 217 THR A N 1
ATOM 1633 C CA . THR A 1 217 ? 1.578 0.463 7.960 1.00 65.94 217 THR A CA 1
ATOM 1634 C C . THR A 1 217 ? 1.096 0.861 9.350 1.00 65.94 217 THR A C 1
ATOM 1636 O O . THR A 1 217 ? 1.516 1.888 9.888 1.00 65.94 217 THR A O 1
ATOM 1639 N N . ILE A 1 218 ? 0.226 0.053 9.965 1.00 59.25 218 ILE A N 1
ATOM 1640 C CA . ILE A 1 218 ? -0.254 0.291 11.341 1.00 59.25 218 ILE A CA 1
ATOM 1641 C C . ILE A 1 218 ? 0.903 0.221 12.351 1.00 59.25 218 ILE A C 1
ATOM 1643 O O . ILE A 1 218 ? 0.799 0.792 13.429 1.00 59.25 218 ILE A O 1
ATOM 1647 N N . LYS A 1 219 ? 2.057 -0.366 11.993 1.00 53.72 219 LYS A N 1
ATOM 1648 C CA . LYS A 1 219 ? 3.287 -0.314 12.806 1.00 53.72 219 LYS A CA 1
ATOM 1649 C C . LYS A 1 219 ? 3.735 1.105 13.174 1.00 53.72 219 LYS A C 1
ATOM 1651 O O . LYS A 1 219 ? 4.380 1.271 14.204 1.00 53.72 219 LYS A O 1
ATOM 1656 N N . ASN A 1 220 ? 3.402 2.102 12.353 1.00 46.41 220 ASN A N 1
ATOM 1657 C CA . ASN A 1 220 ? 3.713 3.508 12.617 1.00 46.41 220 ASN A CA 1
ATOM 1658 C C . ASN A 1 220 ? 2.640 4.221 13.458 1.00 46.41 220 ASN A C 1
ATOM 1660 O O . ASN A 1 220 ? 2.784 5.406 13.752 1.00 46.41 220 ASN A O 1
ATOM 1664 N N . TYR A 1 221 ? 1.578 3.519 13.854 1.00 51.25 221 TYR A N 1
ATOM 1665 C CA . TYR A 1 221 ? 0.492 4.042 14.673 1.00 51.25 221 TYR A CA 1
ATOM 1666 C C . TYR A 1 221 ? 0.526 3.413 16.066 1.00 51.25 221 TYR A C 1
ATOM 1668 O O . TYR A 1 221 ? 0.957 2.270 16.224 1.00 51.25 221 TYR A O 1
ATOM 1676 N N . PRO A 1 222 ? 0.177 4.190 17.106 1.00 45.22 222 PRO A N 1
ATOM 1677 C CA . PRO A 1 222 ? 0.584 3.896 18.466 1.00 45.22 222 PRO A CA 1
ATOM 1678 C C . PRO A 1 222 ? 0.082 2.534 18.925 1.00 45.22 222 PRO A C 1
ATOM 1680 O O . PRO A 1 222 ? -1.010 2.085 18.576 1.00 45.22 222 PRO A O 1
ATOM 1683 N N . SER A 1 223 ? 0.885 1.946 19.804 1.00 46.94 223 SER A N 1
ATOM 1684 C CA . SER A 1 223 ? 0.748 0.665 20.492 1.00 46.94 223 SER A CA 1
ATOM 1685 C C . SER A 1 223 ? -0.634 0.370 21.082 1.00 46.94 223 SER A C 1
ATOM 1687 O O . SER A 1 223 ? -0.858 -0.748 21.509 1.00 46.94 223 SER A O 1
ATOM 1689 N N . ALA A 1 224 ? -1.557 1.330 21.105 1.00 45.75 224 ALA A N 1
ATOM 1690 C CA . ALA A 1 224 ? -2.898 1.218 21.653 1.00 45.75 224 ALA A CA 1
ATOM 1691 C C . ALA A 1 224 ? -3.796 0.187 20.956 1.00 45.75 224 ALA A C 1
ATOM 1693 O O . ALA A 1 224 ? -4.608 -0.439 21.626 1.00 45.75 224 ALA A O 1
ATOM 1694 N N . LEU A 1 225 ? -3.655 -0.026 19.641 1.00 50.00 225 LEU A N 1
ATOM 1695 C CA . LEU A 1 225 ? -4.389 -1.107 18.960 1.00 50.00 225 LEU A CA 1
ATOM 1696 C C . LEU A 1 225 ? -3.814 -2.493 19.299 1.00 50.00 225 LEU A C 1
ATOM 1698 O O . LEU A 1 225 ? -4.539 -3.479 19.276 1.00 50.00 225 LEU A O 1
ATOM 1702 N N . VAL A 1 226 ? -2.523 -2.556 19.643 1.00 50.22 226 VAL A N 1
ATOM 1703 C CA . VAL A 1 226 ? -1.774 -3.798 19.906 1.00 50.22 226 VAL A CA 1
ATOM 1704 C C . VAL A 1 226 ? -1.700 -4.129 21.405 1.00 50.22 226 VAL A C 1
ATOM 1706 O O . VAL A 1 226 ? -1.499 -5.276 21.771 1.00 50.22 226 VAL A O 1
ATOM 1709 N N . SER A 1 227 ? -1.878 -3.152 22.297 1.00 45.66 227 SER A N 1
ATOM 1710 C CA . SER A 1 227 ? -1.832 -3.336 23.756 1.00 45.66 227 SER A CA 1
ATOM 1711 C C . SER A 1 227 ? -3.173 -3.744 24.369 1.00 45.66 227 SER A C 1
ATOM 1713 O O . SER A 1 227 ? -3.258 -3.905 25.584 1.00 45.66 227 SER A O 1
ATOM 1715 N N . VAL A 1 228 ? -4.234 -3.814 23.560 1.00 45.00 228 VAL A N 1
ATOM 1716 C CA . VAL A 1 228 ? -5.591 -4.210 23.984 1.00 45.00 228 VAL A CA 1
ATOM 1717 C C . VAL A 1 228 ? -5.904 -5.664 23.592 1.00 45.00 228 VAL A C 1
ATOM 1719 O O . VAL A 1 228 ? -6.834 -6.249 24.144 1.00 45.00 228 VAL A O 1
ATOM 1722 N N . SER A 1 229 ? -5.118 -6.249 22.681 1.00 42.34 229 SER A N 1
ATOM 1723 C CA . SER A 1 229 ? -5.098 -7.687 22.372 1.00 42.34 229 SER A CA 1
ATOM 1724 C C . SER A 1 229 ? -4.182 -8.446 23.322 1.00 42.34 229 SER A C 1
ATOM 1726 O O . SER A 1 229 ? -4.601 -9.519 23.802 1.00 42.34 229 SER A O 1
#

Organism: NCBI:txid1280514